Protein AF-A0A7S0SUF4-F1 (afdb_monomer_lite)

InterPro domains:
  IPR011992 EF-hand domain pair [SSF47473] (56-144)

Structure (mmCIF, N/CA/C/O backbone):
data_AF-A0A7S0SUF4-F1
#
_entry.id   AF-A0A7S0SUF4-F1
#
loop_
_atom_site.group_PDB
_atom_site.id
_atom_site.type_symbol
_atom_site.label_atom_id
_atom_site.label_alt_id
_atom_site.label_comp_id
_atom_site.label_asym_id
_atom_site.label_entity_id
_atom_site.label_seq_id
_atom_site.pdbx_PDB_ins_code
_atom_site.Cartn_x
_atom_site.Cartn_y
_atom_site.Cartn_z
_atom_site.occupancy
_atom_site.B_iso_or_equiv
_atom_site.auth_seq_id
_atom_site.auth_comp_id
_atom_site.auth_asym_id
_atom_site.auth_atom_id
_atom_site.pdbx_PDB_model_num
ATOM 1 N N . LEU A 1 1 ? -21.296 40.282 73.572 1.00 34.97 1 LEU A N 1
ATOM 2 C CA . LEU A 1 1 ? -21.108 39.577 74.858 1.00 34.97 1 LEU A CA 1
ATOM 3 C C . LEU A 1 1 ? -22.149 38.464 74.941 1.00 34.97 1 LEU A C 1
ATOM 5 O O . LEU A 1 1 ? -23.316 38.757 75.148 1.00 34.97 1 LEU A O 1
ATOM 9 N N . SER A 1 2 ? -21.746 37.216 74.695 1.00 37.09 2 SER A N 1
ATOM 10 C CA . SER A 1 2 ? -22.472 36.006 75.141 1.00 37.09 2 SER A CA 1
ATOM 11 C C . SER A 1 2 ? -22.518 35.993 76.690 1.00 37.09 2 SER A C 1
ATOM 13 O O . SER A 1 2 ? -21.665 36.681 77.261 1.00 37.09 2 SER A O 1
ATOM 15 N N . PRO A 1 3 ? -23.395 35.239 77.403 1.00 40.34 3 PRO A N 1
ATOM 16 C CA . PRO A 1 3 ? -23.842 33.875 77.078 1.00 40.34 3 PRO A CA 1
ATOM 17 C C . PRO A 1 3 ? -25.305 33.521 77.442 1.00 40.34 3 PRO A C 1
ATOM 19 O O . PRO A 1 3 ? -26.016 34.252 78.123 1.00 40.34 3 PRO A O 1
ATOM 22 N N . SER A 1 4 ? -25.761 32.340 77.020 1.00 31.28 4 SER A N 1
ATOM 23 C CA . SER A 1 4 ? -26.967 31.696 77.557 1.00 31.28 4 SER A CA 1
ATOM 24 C C . SER A 1 4 ? -26.771 30.186 77.604 1.00 31.28 4 SER A C 1
ATOM 26 O O . SER A 1 4 ? -26.338 29.572 76.630 1.00 31.28 4 SER A O 1
ATOM 28 N N . ARG A 1 5 ? -27.066 29.598 78.765 1.00 35.16 5 ARG A N 1
ATOM 29 C CA . ARG A 1 5 ? -27.071 28.157 79.017 1.00 35.16 5 ARG A CA 1
ATOM 30 C C . ARG A 1 5 ? -28.247 27.865 79.943 1.00 35.16 5 ARG A C 1
ATOM 32 O O . ARG A 1 5 ? -28.242 28.340 81.070 1.00 35.16 5 ARG A O 1
ATOM 39 N N . HIS A 1 6 ? -29.208 27.067 79.490 1.00 33.34 6 HIS A N 1
ATOM 40 C CA . HIS A 1 6 ? -30.063 26.270 80.366 1.00 33.34 6 HIS A CA 1
ATOM 41 C C . HIS A 1 6 ? -30.464 24.973 79.658 1.00 33.34 6 HIS A C 1
ATOM 43 O O . HIS A 1 6 ? -30.756 24.943 78.468 1.00 33.34 6 HIS A O 1
ATOM 49 N N . THR A 1 7 ? -30.371 23.895 80.425 1.00 37.81 7 THR A N 1
ATOM 50 C CA . THR A 1 7 ? -30.702 22.500 80.130 1.00 37.81 7 THR A CA 1
ATOM 51 C C . THR A 1 7 ? -32.210 22.246 80.265 1.00 37.81 7 THR A C 1
ATOM 53 O O . THR A 1 7 ? -32.862 23.004 80.977 1.00 37.81 7 THR A O 1
ATOM 56 N N . ILE A 1 8 ? -32.740 21.161 79.659 1.00 29.88 8 ILE A N 1
ATOM 57 C CA . ILE A 1 8 ? -33.609 20.120 80.284 1.00 29.88 8 ILE A CA 1
ATOM 58 C C . ILE A 1 8 ? -34.261 19.167 79.235 1.00 29.88 8 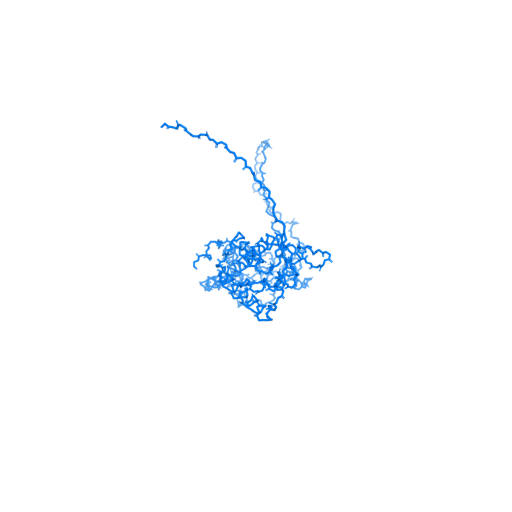ILE A C 1
ATOM 60 O O . ILE A 1 8 ? -34.976 19.608 78.347 1.00 29.88 8 ILE A O 1
ATOM 64 N N . LYS A 1 9 ? -33.989 17.860 79.438 1.00 31.56 9 LYS A N 1
ATOM 65 C CA . LYS A 1 9 ? -34.764 16.588 79.303 1.00 31.56 9 LYS A CA 1
ATOM 66 C C . LYS A 1 9 ? -35.592 16.196 78.049 1.00 31.56 9 LYS A C 1
ATOM 68 O O . LYS A 1 9 ? -36.482 16.906 77.606 1.00 31.56 9 LYS A O 1
ATOM 73 N N . SER A 1 10 ? -35.365 14.939 77.633 1.00 33.62 10 SER A N 1
ATOM 74 C CA . SER A 1 10 ? -36.145 14.041 76.746 1.00 33.62 10 SER A CA 1
ATOM 75 C C . SER A 1 10 ? -37.542 13.679 77.298 1.00 33.62 10 SER A C 1
ATOM 77 O O . SER A 1 10 ? -37.729 13.825 78.512 1.00 33.62 10 SER A O 1
ATOM 79 N N . PRO A 1 11 ? -38.496 13.147 76.482 1.00 40.50 11 PRO A N 1
ATOM 80 C CA . PRO A 1 11 ? -38.733 11.678 76.456 1.00 40.50 11 PRO A CA 1
ATOM 81 C C . PRO A 1 11 ? -39.425 11.034 75.194 1.00 40.50 11 PRO A C 1
ATOM 83 O O . PRO A 1 11 ? -40.177 11.678 74.477 1.00 40.50 11 PRO A O 1
ATOM 86 N N . THR A 1 12 ? -39.145 9.728 74.993 1.00 34.69 12 THR A N 1
ATOM 87 C CA . THR A 1 12 ? -39.979 8.534 74.613 1.00 34.69 12 THR A CA 1
ATOM 88 C C . THR A 1 12 ? -40.991 8.443 73.436 1.00 34.69 12 THR A C 1
ATOM 90 O O . THR A 1 12 ? -41.970 9.174 73.397 1.00 34.69 12 THR A O 1
ATOM 93 N N . ASN A 1 13 ? -40.802 7.366 72.634 1.00 35.50 13 ASN A N 1
ATOM 94 C CA . ASN A 1 13 ? -41.730 6.346 72.062 1.00 35.50 13 ASN A CA 1
ATOM 95 C C . ASN A 1 13 ? -43.178 6.687 71.666 1.00 35.50 13 ASN A C 1
ATOM 97 O O . ASN A 1 13 ? -43.952 6.986 72.566 1.00 35.50 13 ASN A O 1
ATOM 101 N N . ILE A 1 14 ? -43.574 6.339 70.421 1.00 33.44 14 ILE A N 1
ATOM 102 C CA . ILE A 1 14 ? -44.848 5.651 70.077 1.00 33.44 14 ILE A CA 1
ATOM 103 C C . ILE A 1 14 ? -44.652 4.757 68.826 1.00 33.44 14 ILE A C 1
ATOM 105 O O . ILE A 1 14 ? -44.223 5.236 67.778 1.00 33.44 14 ILE A O 1
ATOM 109 N N . GLU A 1 15 ? -44.988 3.470 68.956 1.00 32.50 15 GLU A N 1
ATOM 110 C CA . GLU A 1 15 ? -45.188 2.481 67.883 1.00 32.50 15 GLU A CA 1
ATOM 111 C C . GLU A 1 15 ? -46.639 2.484 67.351 1.00 32.50 15 GLU A C 1
ATOM 113 O O . GLU A 1 15 ? -47.569 2.785 68.093 1.00 32.50 15 GLU A O 1
ATOM 118 N N . HIS A 1 16 ? -46.780 2.017 66.100 1.00 35.72 16 HIS A N 1
ATOM 119 C CA . HIS A 1 16 ? -47.937 1.369 65.452 1.00 35.72 16 HIS A CA 1
ATOM 120 C C . HIS A 1 16 ? -49.282 2.113 65.307 1.00 35.72 16 HIS A C 1
ATOM 122 O O . HIS A 1 16 ? -50.055 2.219 66.250 1.00 35.72 16 HIS A O 1
ATOM 128 N N . ASP A 1 17 ? -49.673 2.377 64.049 1.00 28.75 17 ASP A N 1
ATOM 129 C CA . ASP A 1 17 ? -50.963 1.863 63.566 1.00 28.75 17 ASP A CA 1
ATOM 130 C C . ASP A 1 17 ? -50.938 1.556 62.055 1.00 28.75 17 ASP A C 1
ATOM 132 O O . ASP A 1 17 ? -50.522 2.356 61.216 1.00 28.75 17 ASP A O 1
ATOM 136 N N . THR A 1 18 ? -51.364 0.343 61.727 1.00 40.44 18 THR A N 1
ATOM 137 C CA . THR A 1 18 ? -51.476 -0.238 60.387 1.00 40.44 18 THR A CA 1
ATOM 138 C C . THR A 1 18 ? -52.952 -0.314 60.030 1.00 40.44 18 THR A C 1
ATOM 140 O O . THR A 1 18 ? -53.649 -1.117 60.645 1.00 40.44 18 THR A O 1
ATOM 143 N N . ARG A 1 19 ? -53.418 0.438 59.018 1.00 35.28 19 ARG A N 1
ATOM 144 C CA . ARG A 1 19 ? -54.588 0.110 58.164 1.00 35.28 19 ARG A CA 1
ATOM 145 C C . ARG A 1 19 ? -54.872 1.218 57.143 1.00 35.28 19 ARG A C 1
ATOM 147 O O . ARG A 1 19 ? -55.553 2.188 57.449 1.00 35.28 19 ARG A O 1
ATOM 154 N N . ALA A 1 20 ? -54.411 1.014 55.911 1.00 33.72 20 ALA A N 1
ATOM 155 C CA . ALA A 1 20 ? -55.048 1.532 54.696 1.00 33.72 20 ALA A CA 1
ATOM 156 C C . ALA A 1 20 ? -54.507 0.775 53.468 1.00 33.72 20 ALA A C 1
ATOM 158 O O . ALA A 1 20 ? -53.857 1.346 52.599 1.00 33.72 20 ALA A O 1
ATOM 159 N N . PHE A 1 21 ? -54.743 -0.540 53.407 1.00 37.44 21 PHE A N 1
ATOM 160 C CA . PHE A 1 21 ? -54.699 -1.255 52.131 1.00 37.44 21 PHE A CA 1
ATOM 161 C C . PHE A 1 21 ? -56.046 -1.042 51.440 1.00 37.44 21 PHE A C 1
ATOM 163 O O . PHE A 1 21 ? -57.057 -1.602 51.857 1.00 37.44 21 PHE A O 1
ATOM 170 N N . GLY A 1 22 ? -56.048 -0.203 50.407 1.00 29.56 22 GLY A N 1
ATOM 171 C CA . GLY A 1 22 ? -57.187 0.020 49.526 1.00 29.56 22 GLY A CA 1
ATOM 172 C C . GLY A 1 22 ? -56.698 0.490 48.161 1.00 29.56 22 GLY A C 1
ATOM 173 O O . GLY A 1 22 ? -56.344 1.651 48.018 1.00 29.56 22 GLY A O 1
ATOM 174 N N . ASN A 1 23 ? -56.661 -0.450 47.212 1.00 40.34 23 ASN A N 1
ATOM 175 C CA . ASN A 1 23 ? -56.582 -0.292 45.754 1.00 40.34 23 ASN A CA 1
ATOM 176 C C . ASN A 1 23 ? -55.638 0.787 45.196 1.00 40.34 23 ASN A C 1
ATOM 178 O O . ASN A 1 23 ? -56.024 1.935 44.996 1.00 40.34 23 ASN A O 1
ATOM 182 N N . LEU A 1 24 ? -54.429 0.365 44.818 1.00 37.00 24 LEU A N 1
ATOM 183 C CA . LEU A 1 24 ? -53.616 1.069 43.826 1.00 37.00 24 LEU A CA 1
ATOM 184 C C . LEU A 1 24 ? -53.760 0.339 42.487 1.00 37.00 24 LEU A C 1
ATOM 186 O O . LEU A 1 24 ? -53.278 -0.779 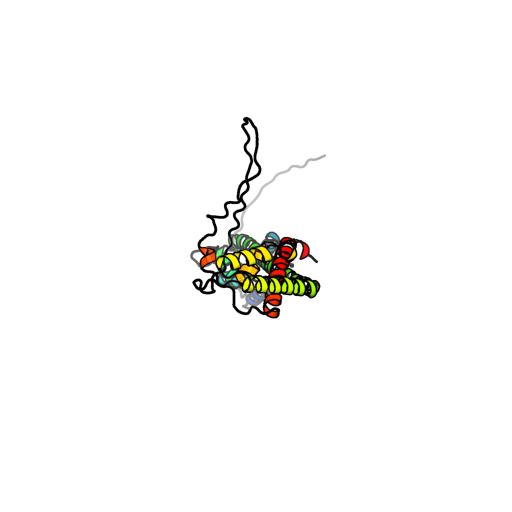42.316 1.00 37.00 24 LEU A O 1
ATOM 190 N N . ASP A 1 25 ? -54.482 0.984 41.576 1.00 36.47 25 ASP A N 1
ATOM 191 C CA . ASP A 1 25 ? -54.831 0.493 40.248 1.00 36.47 25 ASP A CA 1
ATOM 192 C C . ASP A 1 25 ? -53.604 0.201 39.365 1.00 36.47 25 ASP A C 1
ATOM 194 O O . ASP A 1 25 ? -52.590 0.907 39.370 1.00 36.47 25 ASP A O 1
ATOM 198 N N . SER A 1 26 ? -53.761 -0.802 38.501 1.00 41.31 26 SER A N 1
ATOM 199 C CA . SER A 1 26 ? -52.834 -1.314 37.478 1.00 41.31 26 SER A CA 1
ATOM 200 C C . SER A 1 26 ? -52.371 -0.304 36.409 1.00 41.31 26 SER A C 1
ATOM 202 O O . SER A 1 26 ? -51.660 -0.675 35.478 1.00 41.31 26 SER A O 1
ATOM 204 N N . ASN A 1 27 ? -52.722 0.977 36.538 1.00 38.41 27 ASN A N 1
ATOM 205 C CA . ASN A 1 27 ? -52.318 2.049 35.623 1.00 38.41 27 ASN A CA 1
ATOM 206 C C . ASN A 1 27 ? -50.988 2.723 36.002 1.00 38.41 27 ASN A C 1
ATOM 208 O O . ASN A 1 27 ? -50.402 3.412 35.168 1.00 38.41 27 ASN A O 1
ATOM 212 N N . ASN A 1 28 ? -50.466 2.507 37.216 1.00 39.19 28 ASN A N 1
ATOM 213 C CA . ASN A 1 28 ? -49.238 3.180 37.663 1.00 39.19 28 ASN A CA 1
ATOM 214 C C . ASN A 1 28 ? -47.940 2.465 37.232 1.00 39.19 28 ASN A C 1
ATOM 216 O O . ASN A 1 28 ? -46.898 3.103 37.094 1.00 39.19 28 ASN A O 1
ATOM 220 N N . HIS A 1 29 ? -48.004 1.163 36.926 1.00 38.03 29 HIS A N 1
ATOM 221 C CA . HIS A 1 29 ? -46.867 0.436 36.345 1.00 38.03 29 HIS A CA 1
ATOM 222 C C . HIS A 1 29 ? -46.547 0.900 34.918 1.00 38.03 29 HIS A C 1
ATOM 224 O O . HIS A 1 29 ? -45.379 0.987 34.555 1.00 38.03 29 HIS A O 1
ATOM 230 N N . ASN A 1 30 ? -47.558 1.300 34.139 1.00 38.09 30 ASN A N 1
ATOM 231 C CA . ASN A 1 30 ? -47.337 1.795 32.780 1.00 38.09 30 ASN A CA 1
ATOM 232 C C . ASN A 1 30 ? -46.716 3.199 32.757 1.00 38.09 30 ASN A C 1
ATOM 234 O O . ASN A 1 30 ? -45.909 3.494 31.879 1.00 38.09 30 ASN A O 1
ATOM 238 N N . ILE A 1 31 ? -47.026 4.064 33.727 1.00 38.25 31 ILE A N 1
ATOM 239 C CA . ILE A 1 31 ? -46.460 5.422 33.779 1.00 38.25 31 ILE A CA 1
ATOM 240 C C . ILE A 1 31 ? -45.002 5.388 34.255 1.00 38.25 31 ILE A C 1
ATOM 242 O O . ILE A 1 31 ? -44.172 6.096 33.688 1.00 38.25 31 ILE A O 1
ATOM 246 N N . LEU A 1 32 ? -44.644 4.520 35.208 1.00 38.03 32 LEU A N 1
ATOM 247 C CA . LEU A 1 32 ? -43.249 4.323 35.629 1.00 38.03 32 LEU A CA 1
ATOM 248 C C . LEU A 1 32 ? -42.386 3.722 34.507 1.00 38.03 32 LEU A C 1
ATOM 250 O O . LEU A 1 32 ? -41.307 4.249 34.243 1.00 38.03 32 LEU A O 1
ATOM 254 N N . SER A 1 33 ? -42.882 2.714 33.779 1.00 40.62 33 SER A N 1
ATOM 255 C CA . SER A 1 33 ? -42.178 2.144 32.618 1.00 40.62 33 SER A CA 1
ATOM 256 C C . SER A 1 33 ? -42.025 3.145 31.465 1.00 40.62 33 SER A C 1
ATOM 258 O O . SER A 1 33 ? -40.958 3.225 30.862 1.00 40.62 33 SER A O 1
ATOM 260 N N . THR A 1 34 ? -43.045 3.967 31.197 1.00 41.09 34 THR A N 1
ATOM 261 C CA . THR A 1 34 ? -42.998 4.974 30.119 1.00 41.09 34 THR A CA 1
ATOM 262 C C . THR A 1 34 ? -42.137 6.186 30.497 1.00 41.09 34 THR A C 1
ATOM 264 O O . THR A 1 34 ? -41.472 6.762 29.642 1.00 41.09 34 THR A O 1
ATOM 267 N N . THR A 1 35 ? -42.083 6.568 31.778 1.00 40.38 35 THR A N 1
ATOM 268 C CA . THR A 1 35 ? -41.272 7.708 32.251 1.00 40.38 35 THR A CA 1
ATOM 269 C C . THR A 1 35 ? -39.795 7.340 32.397 1.00 40.38 35 THR A C 1
ATOM 271 O O . THR A 1 35 ? -38.943 8.163 32.061 1.00 40.38 35 THR A O 1
ATOM 274 N N . LEU A 1 36 ? -39.473 6.105 32.811 1.00 43.69 36 LEU A N 1
ATOM 275 C CA . LEU A 1 36 ? -38.104 5.583 32.722 1.00 43.69 36 LEU A CA 1
ATOM 276 C C . LEU A 1 36 ? -37.658 5.504 31.260 1.00 43.69 36 LEU A C 1
ATOM 278 O O . LEU A 1 36 ? -36.607 6.038 30.935 1.00 43.69 36 LEU A O 1
ATOM 282 N N . ALA A 1 37 ? -38.480 4.951 30.360 1.00 44.88 37 ALA A N 1
ATOM 283 C CA . ALA A 1 37 ? -38.157 4.902 28.934 1.00 44.88 37 ALA A CA 1
ATOM 284 C C . ALA A 1 37 ? -37.934 6.306 28.335 1.00 44.88 37 ALA A C 1
ATOM 286 O O . ALA A 1 37 ? -36.937 6.534 27.653 1.00 44.88 37 ALA A O 1
ATOM 287 N N . ASN A 1 38 ? -38.796 7.277 28.651 1.00 41.72 38 ASN A N 1
ATOM 288 C CA . ASN A 1 38 ? -38.702 8.639 28.114 1.00 41.72 38 ASN A CA 1
ATOM 289 C C . ASN A 1 38 ? -37.521 9.451 28.683 1.00 41.72 38 ASN A C 1
ATOM 291 O O . ASN A 1 38 ? -36.931 10.252 27.955 1.00 41.72 38 ASN A O 1
ATOM 295 N N . ASN A 1 39 ? -37.128 9.239 29.946 1.00 43.06 39 ASN A N 1
ATOM 296 C CA . ASN A 1 39 ? -35.918 9.857 30.506 1.00 43.06 39 ASN A CA 1
ATOM 297 C C . ASN A 1 39 ? -34.634 9.160 30.035 1.00 43.06 39 ASN A C 1
ATOM 299 O O . ASN A 1 39 ? -33.642 9.847 29.786 1.00 43.06 39 ASN A O 1
ATOM 303 N N . THR A 1 40 ? -34.656 7.840 29.832 1.00 45.47 40 THR A N 1
ATOM 304 C CA . THR A 1 40 ? -33.549 7.098 29.215 1.00 45.47 40 THR A CA 1
ATOM 305 C C . THR A 1 40 ? -33.279 7.608 27.798 1.00 45.47 40 THR A C 1
ATOM 307 O O . THR A 1 40 ? -32.137 7.912 27.470 1.00 45.47 40 THR A O 1
ATOM 310 N N . ILE A 1 41 ? -34.318 7.851 26.992 1.00 46.97 41 ILE A N 1
ATOM 311 C CA . ILE A 1 41 ? -34.175 8.386 25.625 1.00 46.97 41 ILE A CA 1
ATOM 312 C C . ILE A 1 41 ? -33.497 9.771 25.608 1.00 46.97 41 ILE A C 1
ATOM 314 O O . ILE A 1 41 ? -32.645 10.030 24.760 1.00 46.97 41 ILE A O 1
ATOM 318 N N . ASN A 1 42 ? -33.809 10.666 26.551 1.00 44.91 42 ASN A N 1
ATOM 319 C CA . ASN A 1 42 ? -33.260 12.029 26.536 1.00 44.91 42 ASN A CA 1
ATOM 320 C C . ASN A 1 42 ? -31.780 12.124 26.940 1.00 44.91 42 ASN A C 1
ATOM 322 O O . ASN A 1 42 ? -31.093 13.035 26.476 1.00 44.91 42 ASN A O 1
ATOM 326 N N . ILE A 1 43 ? -31.270 11.209 27.771 1.00 50.69 43 ILE A N 1
ATOM 327 C CA . ILE A 1 43 ? -29.871 11.262 28.225 1.00 50.69 43 ILE A CA 1
ATOM 328 C C . ILE A 1 43 ? -28.947 10.433 27.312 1.00 50.69 43 ILE A C 1
ATOM 330 O O . ILE A 1 43 ? -27.815 10.851 27.048 1.00 50.69 43 ILE A O 1
ATOM 334 N N . SER A 1 44 ? -29.454 9.345 26.721 1.00 49.06 44 SER A N 1
ATOM 335 C CA . SER A 1 44 ? -28.770 8.581 25.663 1.00 49.06 44 SER A CA 1
ATOM 336 C C . SER A 1 44 ? -28.543 9.396 24.381 1.00 49.06 44 SER A C 1
ATOM 338 O O . SER A 1 44 ? -27.613 9.130 23.628 1.00 49.06 44 SER A O 1
ATOM 340 N N . ASN A 1 45 ? -29.333 10.452 24.151 1.00 47.16 45 ASN A N 1
ATOM 341 C CA . ASN A 1 45 ? -29.212 11.321 22.973 1.00 47.16 45 ASN A CA 1
ATOM 342 C C . ASN A 1 45 ? -28.013 12.288 23.006 1.00 47.16 45 ASN A C 1
ATOM 344 O O . ASN A 1 45 ? -27.799 13.038 22.046 1.00 47.16 45 ASN A O 1
ATOM 348 N N . LYS A 1 46 ? -27.194 12.295 24.070 1.00 55.00 46 LYS A N 1
ATOM 349 C CA . LYS A 1 46 ? -25.924 13.034 24.058 1.00 55.00 46 LYS A CA 1
ATOM 350 C C . LYS A 1 46 ? -24.915 12.288 23.184 1.00 55.00 46 LYS A C 1
ATOM 352 O O . LYS A 1 46 ? -24.096 11.522 23.682 1.00 55.00 46 LYS A O 1
ATOM 357 N N . LYS A 1 47 ? -24.975 12.549 21.876 1.00 56.84 47 LYS A N 1
ATOM 358 C CA . LYS A 1 47 ? -24.081 11.971 20.869 1.00 56.84 47 LYS A CA 1
ATOM 359 C C . LYS A 1 47 ? -22.621 12.123 21.301 1.00 56.84 47 LYS A C 1
ATOM 361 O O . LYS A 1 47 ? -22.134 13.239 21.497 1.00 56.84 47 LYS A O 1
ATOM 366 N N . LEU A 1 48 ? -21.928 10.996 21.448 1.00 62.03 48 LEU A N 1
ATOM 367 C CA . LEU A 1 48 ? -20.477 10.966 21.592 1.00 62.03 48 LEU A CA 1
ATOM 368 C C . LEU A 1 48 ? -19.882 11.663 20.356 1.00 62.03 48 LEU A C 1
ATOM 370 O O . LEU A 1 48 ? -20.190 11.297 19.222 1.00 62.03 48 LEU A O 1
ATOM 374 N N . GLY A 1 49 ? -19.094 12.724 20.562 1.00 58.56 49 GLY A N 1
ATOM 375 C CA . GLY A 1 49 ? -18.437 13.449 19.468 1.00 58.56 49 GLY A CA 1
ATOM 376 C C . GLY A 1 49 ? -17.542 12.532 18.623 1.00 58.56 49 GLY A C 1
ATOM 377 O O . GLY A 1 49 ? -17.272 11.396 19.001 1.00 58.56 49 GLY A O 1
ATOM 378 N N . LYS A 1 50 ? -17.046 13.011 17.474 1.00 56.81 50 LYS A N 1
ATOM 379 C CA . LYS A 1 50 ? -16.082 12.247 16.659 1.00 56.81 50 LYS A CA 1
ATOM 380 C C . LYS A 1 50 ? -14.795 12.042 17.483 1.00 56.81 50 LYS A C 1
ATOM 382 O O . LYS A 1 50 ? -14.138 13.028 17.797 1.00 56.81 50 LYS A O 1
ATOM 387 N N . ASN A 1 51 ? -14.461 10.798 17.839 1.00 63.88 51 ASN A N 1
ATOM 388 C CA . ASN A 1 51 ? -13.390 10.412 18.781 1.00 63.88 51 ASN A CA 1
ATOM 389 C C . ASN A 1 51 ? -13.565 10.912 20.233 1.00 63.88 51 ASN A C 1
ATOM 391 O O . ASN A 1 51 ? -12.840 11.797 20.690 1.00 63.88 51 ASN A O 1
ATOM 395 N N . PRO A 1 52 ? -14.503 10.334 20.999 1.00 69.06 52 PRO A N 1
ATOM 396 C CA . PRO A 1 52 ? -14.584 10.558 22.435 1.00 69.06 52 PRO A CA 1
ATOM 397 C C . PRO A 1 52 ? -13.451 9.802 23.147 1.00 69.06 52 PRO A C 1
ATOM 399 O O . PRO A 1 52 ? -13.158 8.654 22.819 1.00 69.06 52 PRO A O 1
ATOM 402 N N . THR A 1 53 ? -12.835 10.442 24.138 1.00 76.62 53 THR A N 1
ATOM 403 C CA . THR A 1 53 ? -11.812 9.821 24.996 1.00 76.62 53 THR A CA 1
ATOM 404 C C . THR A 1 53 ? -12.408 8.698 25.848 1.00 76.62 53 THR A C 1
ATOM 406 O O . THR A 1 53 ? -13.600 8.769 26.170 1.00 76.62 53 THR A O 1
ATOM 409 N N . SER A 1 54 ? -11.597 7.726 26.295 1.00 78.88 54 SER A N 1
ATOM 410 C CA . SER A 1 54 ? -12.060 6.660 27.204 1.00 78.88 54 SER A CA 1
ATOM 411 C C . SER A 1 54 ? -12.815 7.217 28.417 1.00 78.88 54 SER A C 1
ATOM 413 O O . SER A 1 54 ? -13.926 6.784 28.689 1.00 78.88 54 SER A O 1
ATOM 415 N N . SER A 1 55 ? -12.343 8.296 29.052 1.00 82.00 55 SER A N 1
ATOM 416 C CA . SER A 1 55 ? -13.064 8.942 30.167 1.00 82.00 55 SER A CA 1
ATOM 417 C C . SER A 1 55 ? -14.469 9.457 29.793 1.00 82.00 55 SER A C 1
ATOM 419 O O . SER A 1 55 ? -15.417 9.343 30.579 1.00 82.00 55 SER A O 1
ATOM 421 N N . THR A 1 56 ? -14.636 9.994 28.580 1.00 81.31 56 THR A N 1
ATOM 422 C CA . THR A 1 56 ? -15.941 10.465 28.083 1.00 81.31 56 THR A CA 1
ATOM 423 C C . THR A 1 56 ? -16.872 9.289 27.805 1.00 81.31 56 THR A C 1
ATOM 425 O O . THR A 1 56 ? -18.041 9.327 28.193 1.00 81.31 56 THR A O 1
ATOM 428 N N . VAL A 1 57 ? -16.344 8.239 27.168 1.00 82.56 57 VAL A N 1
ATOM 429 C CA . VAL A 1 57 ? -17.062 6.983 26.911 1.00 82.56 57 VAL A CA 1
ATOM 430 C C . VAL A 1 57 ? -17.499 6.363 28.234 1.00 82.56 57 VAL A C 1
ATOM 432 O O . VAL A 1 57 ? -18.681 6.109 28.429 1.00 82.56 57 VAL A O 1
ATOM 435 N N . GLN A 1 58 ? -16.576 6.221 29.180 1.00 87.19 58 GLN A N 1
ATOM 436 C CA . GLN A 1 58 ? -16.803 5.641 30.497 1.00 87.19 58 GLN A CA 1
ATOM 437 C C . GLN A 1 58 ? -17.895 6.383 31.273 1.00 87.19 58 GLN A C 1
ATOM 439 O O . GLN A 1 58 ? -18.758 5.756 31.883 1.00 87.19 58 GLN A O 1
ATOM 444 N N . SER A 1 59 ? -17.891 7.719 31.237 1.00 85.19 59 SER A N 1
ATOM 445 C CA . SER A 1 59 ? -18.915 8.541 31.897 1.00 85.19 59 SER A CA 1
ATOM 446 C C . SER A 1 59 ? -20.299 8.335 31.277 1.00 85.19 59 SER A C 1
ATOM 448 O O . SER A 1 59 ? -21.300 8.277 31.989 1.00 85.19 59 SER A O 1
ATOM 450 N N . HIS A 1 60 ? -20.358 8.212 29.950 1.00 83.00 60 HIS A N 1
ATOM 451 C CA . HIS A 1 60 ? -21.604 7.992 29.226 1.00 83.00 60 HIS A CA 1
ATOM 452 C C . HIS A 1 60 ? -22.146 6.574 29.449 1.00 83.00 60 HIS A C 1
ATOM 454 O O . HIS A 1 60 ? -23.319 6.421 29.777 1.00 83.00 60 HIS A O 1
ATOM 460 N N . LEU A 1 61 ? -21.281 5.556 29.381 1.00 87.44 61 LEU A N 1
ATOM 461 C CA . LEU A 1 61 ? -21.627 4.170 29.699 1.00 87.44 61 LEU A CA 1
ATOM 462 C C . LEU A 1 61 ? -22.140 4.045 31.138 1.00 87.44 61 LEU A C 1
ATOM 464 O O . LEU A 1 61 ? -23.210 3.489 31.350 1.00 87.44 61 LEU A O 1
ATOM 468 N N . ASN A 1 62 ? -21.447 4.634 32.119 1.00 88.00 62 ASN A N 1
ATOM 469 C CA . ASN A 1 62 ? -21.892 4.640 33.519 1.00 88.00 62 ASN A CA 1
ATOM 470 C C . ASN A 1 62 ? -23.308 5.175 33.691 1.00 88.00 62 ASN A C 1
ATOM 472 O O . ASN A 1 62 ? -24.090 4.622 34.461 1.00 88.00 62 ASN A O 1
ATOM 476 N N . LEU A 1 63 ? -23.634 6.261 32.996 1.00 86.44 63 LEU A N 1
ATOM 477 C CA . LEU A 1 63 ? -24.961 6.839 33.076 1.00 86.44 63 LEU A CA 1
ATOM 478 C C . LEU A 1 63 ? -26.011 5.895 32.483 1.00 86.44 63 LEU A C 1
ATOM 480 O O . LEU A 1 63 ? -27.051 5.682 33.097 1.00 86.44 63 LEU A O 1
ATOM 484 N N . VAL A 1 64 ? -25.736 5.320 31.316 1.00 85.50 64 VAL A N 1
ATOM 485 C CA . VAL A 1 64 ? -26.709 4.503 30.582 1.00 85.50 64 VAL A CA 1
ATOM 486 C C . VAL A 1 64 ? -26.933 3.159 31.284 1.00 85.50 64 VAL A C 1
ATOM 488 O O . VAL A 1 64 ? -28.078 2.764 31.483 1.00 85.50 64 VAL A O 1
ATOM 491 N N . PHE A 1 65 ? -25.874 2.503 31.766 1.00 88.00 65 PHE A N 1
ATOM 492 C CA . PHE A 1 65 ? -25.995 1.257 32.530 1.00 88.00 65 PHE A CA 1
ATOM 493 C C . PHE A 1 65 ? -26.708 1.450 33.873 1.00 88.00 65 PHE A C 1
ATOM 495 O O . PHE A 1 65 ? -27.528 0.620 34.250 1.00 88.00 65 PHE A O 1
ATOM 502 N N . ARG A 1 66 ? -26.487 2.577 34.565 1.00 88.12 66 ARG A N 1
ATOM 503 C CA . ARG A 1 66 ? -27.249 2.914 35.782 1.00 88.12 66 ARG A CA 1
ATOM 504 C C . ARG A 1 66 ? -28.738 3.116 35.519 1.00 88.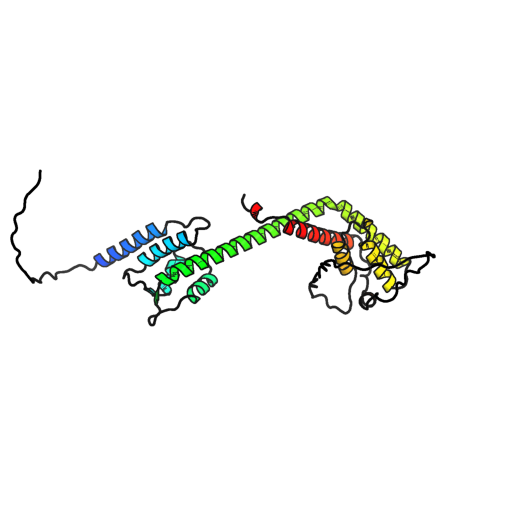12 66 ARG A C 1
ATOM 506 O O . ARG A 1 66 ? -29.540 2.863 36.408 1.00 88.12 66 ARG A O 1
ATOM 513 N N . LEU A 1 67 ? -29.108 3.600 34.334 1.00 85.12 67 LEU A N 1
ATOM 514 C CA . LEU A 1 67 ? -30.514 3.727 33.941 1.00 85.12 67 LEU A CA 1
ATOM 515 C C . LEU A 1 67 ? -31.126 2.373 33.560 1.00 85.12 67 LEU A C 1
ATOM 517 O O . LEU A 1 67 ? -32.322 2.176 33.765 1.00 85.12 67 LEU A O 1
ATOM 521 N N . ALA A 1 68 ? -30.320 1.451 33.026 1.00 84.81 68 ALA A N 1
ATOM 522 C CA . ALA A 1 68 ? -30.742 0.086 32.725 1.00 84.81 68 ALA A CA 1
ATOM 523 C C . ALA A 1 68 ? -30.930 -0.764 33.999 1.00 84.81 68 ALA A C 1
ATOM 525 O O . ALA A 1 68 ? -31.843 -1.587 34.059 1.00 84.81 68 ALA A O 1
A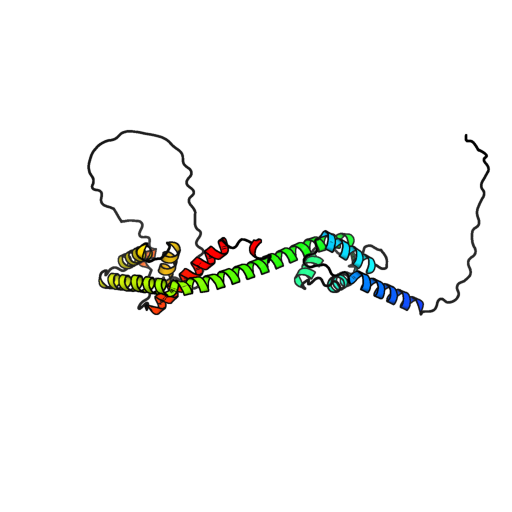TOM 526 N N . ASP A 1 69 ? -30.119 -0.539 35.037 1.00 89.44 69 ASP A N 1
ATOM 527 C CA . ASP A 1 69 ? -30.232 -1.220 36.333 1.00 89.44 69 ASP A CA 1
ATOM 528 C C . ASP A 1 69 ? -31.278 -0.561 37.247 1.00 89.44 69 ASP A C 1
ATOM 530 O O . ASP A 1 69 ? -30.972 0.145 38.211 1.00 89.44 69 ASP A O 1
ATOM 534 N N . VAL A 1 70 ? -32.551 -0.841 36.959 1.00 85.69 70 VAL A N 1
ATOM 535 C CA . VAL A 1 70 ? -33.704 -0.361 37.746 1.00 85.69 70 VAL A CA 1
ATOM 536 C C . VAL A 1 70 ? -33.589 -0.744 39.227 1.00 85.69 70 VAL A C 1
ATOM 538 O O . VAL A 1 70 ? -34.056 -0.012 40.101 1.00 85.69 70 VAL A O 1
ATOM 541 N N . THR A 1 71 ? -32.958 -1.882 39.519 1.00 85.12 71 THR A N 1
ATOM 542 C CA . THR A 1 71 ? -32.793 -2.407 40.880 1.00 85.12 71 THR A CA 1
ATOM 543 C C . THR A 1 71 ? -31.598 -1.830 41.629 1.00 85.12 71 THR A C 1
ATOM 545 O O . THR A 1 71 ? -31.498 -2.036 42.837 1.00 85.12 71 THR A O 1
ATOM 548 N N . SER A 1 72 ? -30.710 -1.096 40.948 1.00 88.25 72 SER A N 1
ATOM 549 C CA . SER A 1 72 ? -29.434 -0.619 41.502 1.00 88.25 72 SER A CA 1
ATOM 550 C C . SER A 1 72 ? -28.598 -1.742 42.140 1.00 88.25 72 SER A C 1
ATOM 552 O O . SER A 1 72 ? -27.958 -1.540 43.173 1.00 88.25 72 SER A O 1
ATOM 554 N N . SER A 1 73 ? -28.635 -2.935 41.543 1.00 89.88 73 SER A N 1
ATOM 555 C CA . SER A 1 73 ? -27.912 -4.120 42.007 1.00 89.88 73 SER A CA 1
ATOM 556 C C . SER A 1 73 ? -26.414 -4.076 41.682 1.00 89.88 73 SER A C 1
ATOM 558 O O . SER A 1 73 ? -25.619 -4.712 42.373 1.00 89.88 73 SER A O 1
ATOM 560 N N . GLY A 1 74 ? -26.016 -3.328 40.648 1.00 89.38 74 GLY A N 1
ATOM 561 C CA . GLY A 1 74 ? -24.669 -3.370 40.078 1.00 89.38 74 GLY A CA 1
ATOM 562 C C . GLY A 1 74 ? -24.451 -4.503 39.066 1.00 89.38 74 GLY A C 1
ATOM 563 O O . GLY A 1 74 ? -23.358 -4.595 38.504 1.00 89.38 74 GLY A O 1
ATOM 564 N N . TYR A 1 75 ? -25.470 -5.331 38.814 1.00 92.94 75 TYR A N 1
ATOM 565 C CA . TYR A 1 75 ? -25.426 -6.483 37.915 1.00 92.94 75 TYR A CA 1
ATOM 566 C C . TYR A 1 75 ? -26.502 -6.370 36.837 1.00 92.94 75 TYR A C 1
ATOM 568 O O . TYR A 1 75 ? -27.624 -5.940 37.102 1.00 92.94 75 TYR A O 1
ATOM 576 N N . LEU A 1 76 ? -26.159 -6.758 35.610 1.00 91.19 76 LEU A N 1
ATOM 577 C CA . LEU A 1 76 ? -27.094 -6.788 34.489 1.00 91.19 76 LEU A CA 1
ATOM 578 C C . LEU A 1 76 ? -26.939 -8.083 33.687 1.00 91.19 76 LEU A C 1
ATOM 580 O O . LEU A 1 76 ? -25.804 -8.511 33.467 1.00 91.19 76 LEU A O 1
ATOM 584 N N . PRO A 1 77 ? -28.041 -8.669 33.186 1.00 90.12 77 PRO A N 1
ATOM 585 C CA . PRO A 1 77 ? -27.965 -9.791 32.262 1.00 90.12 77 PRO A CA 1
ATOM 586 C C . PRO A 1 77 ? -27.188 -9.409 31.002 1.00 90.12 77 PRO A C 1
ATOM 588 O O . PRO A 1 77 ? -27.338 -8.296 30.485 1.00 90.12 77 PRO A O 1
ATOM 591 N N . GLU A 1 78 ? -26.427 -10.352 30.452 1.00 89.44 78 GLU A N 1
ATOM 592 C CA . GLU A 1 78 ? -25.654 -10.167 29.216 1.00 89.44 78 GLU A CA 1
ATOM 593 C C . GLU A 1 78 ? -26.488 -9.579 28.064 1.00 89.44 78 GLU A C 1
ATOM 595 O O . GLU A 1 78 ? -26.051 -8.647 27.387 1.00 89.44 78 GLU A O 1
ATOM 600 N N . SER A 1 79 ? -27.726 -10.049 27.885 1.00 87.19 79 SER A N 1
ATOM 601 C CA . SER A 1 79 ? -28.623 -9.546 26.838 1.00 87.19 79 SER A CA 1
ATOM 602 C C . SER A 1 79 ? -28.905 -8.047 26.978 1.00 87.19 79 SER A C 1
ATOM 604 O O . SER A 1 79 ? -28.913 -7.325 25.985 1.00 87.19 79 SER A O 1
ATOM 606 N N . ILE A 1 80 ? -29.078 -7.563 28.213 1.00 87.56 80 ILE A N 1
ATOM 607 C CA . ILE A 1 80 ? -29.313 -6.143 28.492 1.00 87.56 80 ILE A CA 1
ATOM 608 C C . ILE A 1 80 ? -28.049 -5.334 28.219 1.00 87.56 80 ILE A C 1
ATOM 610 O O . ILE A 1 80 ? -28.147 -4.225 27.696 1.00 87.56 80 ILE A O 1
ATOM 614 N N . ILE A 1 81 ? -26.865 -5.878 28.514 1.00 88.31 81 ILE A N 1
ATOM 615 C CA . ILE A 1 81 ? -25.600 -5.211 28.190 1.00 88.31 81 ILE A CA 1
ATOM 616 C C . ILE A 1 81 ? -25.442 -5.037 26.683 1.00 88.31 81 ILE A C 1
ATOM 618 O O . ILE A 1 81 ? -25.182 -3.925 26.220 1.00 88.31 81 ILE A O 1
ATOM 622 N N . ILE A 1 82 ? -25.670 -6.101 25.916 1.00 86.69 82 ILE A N 1
ATOM 623 C CA . ILE A 1 82 ? -25.592 -6.078 24.453 1.00 86.69 82 ILE A CA 1
ATOM 624 C C . ILE A 1 82 ? -26.588 -5.074 23.861 1.00 86.69 82 ILE A C 1
ATOM 626 O O . ILE A 1 82 ? -26.212 -4.256 23.018 1.00 86.69 82 ILE A O 1
ATOM 630 N N . ASP A 1 83 ? -27.845 -5.106 24.306 1.00 85.06 83 ASP A N 1
ATOM 631 C CA . ASP A 1 83 ? -28.882 -4.190 23.822 1.00 85.06 83 ASP A CA 1
ATOM 632 C C . ASP A 1 83 ? -28.559 -2.739 24.185 1.00 85.06 83 ASP A C 1
ATOM 634 O O . ASP A 1 83 ? -28.723 -1.834 23.363 1.00 85.06 83 ASP A O 1
ATOM 638 N N . THR A 1 84 ? -28.013 -2.520 25.383 1.00 84.94 84 THR A N 1
ATOM 639 C CA . THR A 1 84 ? -27.550 -1.204 25.819 1.00 84.94 84 THR A CA 1
ATOM 640 C C . THR A 1 84 ? -26.434 -0.701 24.908 1.00 84.94 84 THR A C 1
ATOM 642 O O . THR A 1 84 ? -26.540 0.407 24.390 1.00 84.94 84 THR A O 1
ATOM 645 N N . LEU A 1 85 ? -25.410 -1.510 24.626 1.00 83.12 85 LEU A N 1
ATOM 646 C CA . LEU A 1 85 ? -24.302 -1.125 23.745 1.00 83.12 85 LEU A CA 1
ATOM 647 C C . LEU A 1 85 ? -24.752 -0.839 22.310 1.00 83.12 85 LEU A C 1
ATOM 649 O O . LEU A 1 85 ? -24.283 0.127 21.721 1.00 83.12 85 LEU A O 1
ATOM 653 N N . LYS A 1 86 ? -25.692 -1.623 21.770 1.00 80.31 86 LYS A N 1
ATOM 654 C CA . LYS A 1 86 ? -26.286 -1.386 20.441 1.00 80.31 86 LYS A CA 1
ATOM 655 C C . LYS A 1 86 ? -27.165 -0.138 20.393 1.00 80.31 86 LYS A C 1
ATOM 657 O O . LYS A 1 86 ? -27.294 0.475 19.338 1.00 80.31 86 LYS A O 1
ATOM 662 N N . SER A 1 87 ? -27.803 0.215 21.511 1.00 77.12 87 SER A N 1
ATOM 663 C CA . SER A 1 87 ? -28.613 1.436 21.616 1.00 77.12 87 SER A CA 1
ATOM 664 C C . SER A 1 87 ? -27.758 2.703 21.637 1.00 77.12 87 SER A C 1
ATOM 666 O O . SER A 1 87 ? -28.228 3.783 21.277 1.00 77.12 87 SER A O 1
ATOM 668 N N . LEU A 1 88 ? -26.492 2.571 22.036 1.00 72.88 88 LEU A N 1
ATOM 669 C CA . LEU A 1 88 ? -25.512 3.629 21.898 1.00 72.88 88 LEU A CA 1
ATOM 670 C C . LEU A 1 88 ? -25.098 3.676 20.427 1.00 72.88 88 LEU A C 1
ATOM 672 O O . LEU A 1 88 ? -24.743 2.654 19.854 1.00 72.88 88 LEU A O 1
ATOM 676 N N . ASP A 1 89 ? -25.123 4.862 19.813 1.00 68.88 89 ASP A N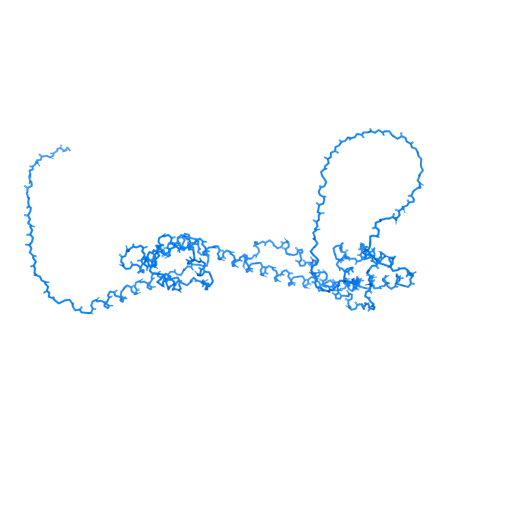 1
ATOM 677 C CA . ASP A 1 89 ? -24.667 5.123 18.430 1.00 68.88 89 ASP A CA 1
ATOM 678 C C . ASP A 1 89 ? -23.125 5.009 18.324 1.00 68.88 89 ASP A C 1
ATOM 680 O O . ASP A 1 89 ? -22.410 5.910 17.879 1.00 68.88 89 ASP A O 1
ATOM 684 N N . ILE A 1 90 ? -22.590 3.916 18.862 1.00 69.56 90 ILE A N 1
ATOM 685 C CA . ILE A 1 90 ? -21.201 3.510 18.890 1.00 69.56 90 ILE A CA 1
ATOM 686 C C . ILE A 1 90 ? -21.139 2.378 17.874 1.00 69.56 90 ILE A C 1
ATOM 688 O O . ILE A 1 90 ? -21.640 1.286 18.107 1.00 69.56 90 ILE A O 1
ATOM 692 N N . ASN A 1 91 ? -20.590 2.675 16.704 1.00 71.62 91 ASN A N 1
ATOM 693 C CA . ASN A 1 91 ? -20.467 1.731 15.601 1.00 71.62 91 ASN A CA 1
ATOM 694 C C . ASN A 1 91 ? -19.498 0.589 15.979 1.00 71.62 91 ASN A C 1
ATOM 696 O O . ASN A 1 91 ? -18.310 0.697 15.697 1.00 71.62 91 ASN A O 1
ATOM 700 N N . ILE A 1 92 ? -19.996 -0.436 16.679 1.00 81.31 92 ILE A N 1
ATOM 701 C CA . ILE A 1 92 ? -19.263 -1.635 17.118 1.00 81.31 92 ILE A CA 1
ATOM 702 C C . ILE A 1 92 ? -19.710 -2.805 16.237 1.00 81.31 92 ILE A C 1
ATOM 704 O O . ILE A 1 92 ? -20.908 -3.065 16.089 1.00 81.31 92 ILE A O 1
ATOM 708 N N . SER A 1 93 ? -18.759 -3.516 15.643 1.00 85.56 93 SER A N 1
ATOM 709 C CA . SER A 1 93 ? -19.015 -4.733 14.874 1.00 85.56 93 SER A CA 1
ATOM 710 C C . SER A 1 93 ? -19.367 -5.916 15.781 1.00 85.56 93 SER A C 1
ATOM 712 O O . SER A 1 93 ? -19.021 -5.952 16.960 1.00 85.56 93 SER A O 1
ATOM 714 N N . SER A 1 94 ? -20.022 -6.941 15.229 1.00 85.94 94 SER A N 1
ATOM 715 C CA . SER A 1 94 ? -20.337 -8.160 15.989 1.00 85.94 94 SER A CA 1
ATOM 716 C C . SER A 1 94 ? -19.089 -8.829 16.575 1.00 85.94 94 SER A C 1
ATOM 718 O O . SER A 1 94 ? -19.128 -9.285 17.707 1.00 85.94 94 SER A O 1
ATOM 720 N N . TYR A 1 95 ? -17.971 -8.813 15.846 1.00 86.88 95 TYR A N 1
ATOM 721 C CA . TYR A 1 95 ? -16.703 -9.374 16.317 1.00 86.88 95 TYR A CA 1
ATOM 722 C C . TYR A 1 95 ? -16.123 -8.599 17.509 1.00 86.88 95 TYR A C 1
ATOM 724 O O . TYR A 1 95 ? -15.684 -9.196 18.485 1.00 86.88 95 TYR A O 1
ATOM 732 N N . GLU A 1 96 ? -16.139 -7.268 17.456 1.00 87.69 96 GLU A N 1
ATOM 733 C CA . GLU A 1 96 ? -15.664 -6.427 18.563 1.00 87.69 96 GLU A CA 1
ATOM 734 C C . GLU A 1 96 ? -16.546 -6.566 19.803 1.00 87.69 96 GLU A C 1
ATOM 736 O O . GLU A 1 96 ? -16.035 -6.559 20.922 1.00 87.69 96 GLU A O 1
ATOM 741 N N . LEU A 1 97 ? -17.858 -6.724 19.607 1.00 88.50 97 LEU A N 1
ATOM 742 C CA . LEU A 1 97 ? -18.792 -7.022 20.685 1.00 88.50 97 LEU A CA 1
ATOM 743 C C . LEU A 1 97 ? -18.466 -8.372 21.338 1.00 88.50 97 LEU A C 1
ATOM 745 O O . LEU A 1 97 ? -18.394 -8.435 22.560 1.00 88.50 97 LEU A O 1
ATOM 749 N N . ASP A 1 98 ? -18.206 -9.417 20.553 1.00 88.62 98 ASP A N 1
ATOM 750 C CA . ASP A 1 98 ? -17.834 -10.732 21.088 1.00 88.62 98 ASP A CA 1
ATOM 751 C C . ASP A 1 98 ? -16.526 -10.666 21.898 1.00 88.62 98 ASP A C 1
ATOM 753 O O . ASP A 1 98 ? -16.441 -11.254 22.977 1.00 88.62 98 ASP A O 1
ATOM 757 N N . ILE A 1 99 ? -15.526 -9.901 21.433 1.00 88.31 99 ILE A N 1
ATOM 758 C CA . ILE A 1 99 ? -14.291 -9.676 22.204 1.00 88.31 99 ILE A CA 1
ATOM 759 C C . ILE A 1 99 ? -14.610 -8.961 23.521 1.00 88.31 99 ILE A C 1
ATOM 761 O O . ILE A 1 99 ? -14.177 -9.424 24.575 1.00 88.31 99 ILE A O 1
ATOM 765 N N . LEU A 1 100 ? -15.386 -7.871 23.482 1.00 89.12 100 LEU A N 1
ATOM 766 C CA . LEU A 1 100 ? -15.786 -7.122 24.680 1.00 89.12 100 LEU A CA 1
ATOM 767 C C . LEU A 1 100 ? -16.465 -8.018 25.721 1.00 89.12 100 LEU A C 1
ATOM 769 O O . LEU A 1 100 ? -16.173 -7.907 26.909 1.00 89.12 100 LEU A O 1
ATOM 773 N N . MET A 1 101 ? -17.359 -8.901 25.273 1.00 88.88 101 MET A N 1
ATOM 774 C CA . MET A 1 101 ? -18.066 -9.832 26.151 1.00 88.88 101 MET A CA 1
ATOM 775 C C . MET A 1 101 ? -17.146 -10.932 26.694 1.00 88.88 101 MET A C 1
ATOM 777 O O . MET A 1 101 ? -17.324 -11.364 27.828 1.00 88.88 101 MET A O 1
ATOM 781 N N . SER A 1 102 ? -16.133 -11.352 25.929 1.00 89.38 102 SER A N 1
ATOM 782 C CA . SER A 1 102 ? -15.202 -12.413 26.340 1.00 89.38 102 SER A CA 1
ATOM 783 C C . SER A 1 102 ? -14.240 -12.022 27.468 1.00 89.38 102 SER A C 1
ATOM 785 O O . SER A 1 102 ? -13.737 -12.899 28.169 1.00 89.38 102 SER A O 1
ATOM 787 N N . GLU A 1 103 ? -13.999 -10.724 27.672 1.00 87.12 103 GLU A N 1
ATOM 788 C CA . GLU A 1 103 ? -13.078 -10.226 28.704 1.00 87.12 103 GLU A CA 1
ATOM 789 C C . GLU A 1 103 ? -13.655 -10.315 30.125 1.00 87.12 103 GLU A C 1
ATOM 791 O O . GLU A 1 103 ? -12.932 -10.136 31.106 1.00 87.12 103 GLU A O 1
ATOM 796 N N . ILE A 1 104 ? -14.961 -10.565 30.266 1.00 87.75 104 ILE A N 1
ATOM 797 C CA . ILE A 1 104 ? -15.664 -10.438 31.544 1.00 87.75 104 ILE A CA 1
ATOM 798 C C . ILE A 1 104 ? -16.402 -11.718 31.894 1.00 87.75 104 ILE A C 1
ATOM 800 O O . ILE A 1 104 ? -17.049 -12.354 31.069 1.00 87.75 104 ILE A O 1
ATOM 804 N N . GLN A 1 105 ? -16.295 -12.095 33.164 1.00 87.19 105 GLN A N 1
ATOM 805 C CA . GLN A 1 105 ? -16.948 -13.281 33.693 1.00 87.19 105 GLN A CA 1
ATOM 806 C C . GLN A 1 105 ? -18.363 -12.953 34.167 1.00 87.19 105 GLN A C 1
ATOM 808 O O . GLN A 1 105 ? -18.608 -11.927 34.804 1.00 87.19 105 GLN A O 1
ATOM 813 N N . THR A 1 106 ? -19.286 -13.869 33.892 1.00 91.31 106 THR A N 1
ATOM 814 C CA . THR A 1 106 ? -20.637 -13.857 34.452 1.00 91.31 106 THR A CA 1
ATOM 815 C C . THR A 1 106 ? -20.651 -14.505 35.833 1.00 91.31 106 THR A C 1
ATOM 817 O O . THR A 1 106 ? -19.897 -15.444 36.100 1.00 91.31 106 THR A O 1
ATOM 820 N N . ASN A 1 107 ? -21.550 -14.055 36.705 1.00 88.25 107 ASN A N 1
ATOM 821 C CA . ASN A 1 107 ? -21.825 -14.732 37.971 1.00 88.25 107 ASN A CA 1
ATOM 822 C C . ASN A 1 107 ? -22.605 -16.054 37.758 1.00 88.25 107 ASN A C 1
ATOM 824 O O . ASN A 1 107 ? -22.916 -16.445 36.631 1.00 88.25 107 ASN A O 1
ATOM 828 N N . GLU A 1 108 ? -22.969 -16.734 38.851 1.00 87.25 108 GLU A N 1
ATOM 829 C CA . GLU A 1 108 ? -23.730 -18.000 38.826 1.00 87.25 108 GLU A CA 1
ATOM 830 C C . GLU A 1 108 ? -25.115 -17.895 38.157 1.00 87.25 108 GLU A C 1
ATOM 832 O O . GLU A 1 108 ? -25.707 -18.910 37.790 1.00 87.25 108 GLU A O 1
ATOM 837 N N . HIS A 1 109 ? -25.634 -16.678 37.988 1.00 85.88 109 HIS A N 1
ATOM 838 C CA . HIS A 1 109 ? -26.930 -16.392 37.374 1.00 85.88 109 HIS A CA 1
ATOM 839 C C . HIS A 1 109 ? -26.821 -15.937 35.912 1.00 85.88 109 HIS A C 1
ATOM 841 O O . HIS A 1 109 ? -27.848 -15.760 35.260 1.00 85.88 109 HIS A O 1
ATOM 847 N N . GLY A 1 110 ? -25.603 -15.793 35.377 1.00 86.38 110 GLY A N 1
ATOM 848 C CA . GLY A 1 110 ? -25.379 -15.259 34.032 1.00 86.38 110 GLY A CA 1
ATOM 849 C C . GLY A 1 110 ? -25.383 -13.727 33.962 1.00 86.38 110 GLY A C 1
ATOM 850 O O . GLY A 1 110 ? -25.402 -13.173 32.864 1.00 86.38 110 GLY A O 1
ATOM 851 N N . ASP A 1 111 ? -25.357 -13.035 35.105 1.00 91.50 111 ASP A N 1
ATOM 852 C CA . ASP A 1 111 ? -25.299 -11.575 35.152 1.00 91.50 111 ASP A CA 1
ATOM 853 C C . ASP A 1 111 ? -23.856 -11.074 35.214 1.00 91.50 111 ASP A C 1
ATOM 855 O O . ASP A 1 111 ? -22.963 -11.695 35.800 1.00 91.50 111 ASP A O 1
ATOM 859 N N . ILE A 1 112 ? -23.649 -9.894 34.646 1.00 92.25 112 ILE A N 1
ATOM 860 C CA . ILE A 1 112 ? -22.357 -9.233 34.529 1.00 92.25 112 ILE A CA 1
ATOM 861 C C . ILE A 1 112 ? -22.315 -8.033 35.471 1.00 92.25 112 ILE A C 1
ATOM 863 O O . ILE A 1 112 ? -23.226 -7.200 35.482 1.00 92.25 112 ILE A O 1
ATOM 867 N N . ASN A 1 113 ? -21.226 -7.912 36.233 1.00 93.19 113 ASN A N 1
ATOM 868 C CA . ASN A 1 113 ? -20.941 -6.713 37.017 1.00 93.19 113 ASN A CA 1
ATOM 869 C C . ASN A 1 113 ? -20.546 -5.568 36.077 1.00 93.19 113 ASN A C 1
ATOM 871 O O . ASN A 1 113 ? -19.401 -5.467 35.623 1.00 93.19 113 ASN A O 1
ATOM 875 N N . TYR A 1 114 ? -21.488 -4.670 35.790 1.00 90.56 114 TYR A N 1
ATOM 876 C CA . TYR A 1 114 ? -21.242 -3.627 34.799 1.00 90.56 114 TYR A CA 1
ATOM 877 C C . TYR A 1 114 ? -20.231 -2.569 35.286 1.00 90.56 114 TYR A C 1
ATOM 879 O O . TYR A 1 114 ? -19.636 -1.865 34.471 1.00 90.56 114 TYR A O 1
ATOM 887 N N . ASN A 1 115 ? -19.988 -2.457 36.600 1.00 90.50 115 ASN A N 1
ATOM 888 C CA . ASN A 1 115 ? -18.983 -1.531 37.140 1.00 90.50 115 ASN A CA 1
ATOM 889 C C . ASN A 1 115 ? -17.552 -1.961 36.779 1.00 90.50 115 ASN A C 1
ATOM 891 O O . ASN A 1 115 ? -16.680 -1.106 36.629 1.00 90.50 115 ASN A O 1
ATOM 895 N N . GLU A 1 116 ? -17.327 -3.266 36.612 1.00 90.06 116 GLU A N 1
ATOM 896 C CA . GLU A 1 116 ? -16.073 -3.836 36.101 1.00 90.06 116 GLU A CA 1
ATOM 897 C C . GLU A 1 116 ? -16.043 -3.827 34.569 1.00 90.06 116 GLU A C 1
ATOM 899 O O . GLU A 1 116 ? -14.999 -3.573 33.972 1.00 90.06 116 GLU A O 1
ATOM 904 N N . PHE A 1 117 ? -17.204 -4.004 33.929 1.00 91.06 117 PHE A N 1
ATOM 905 C CA . PHE A 1 117 ? -17.326 -3.992 32.471 1.00 91.06 117 PHE A CA 1
ATOM 906 C C . PHE A 1 117 ? -16.977 -2.648 31.835 1.00 91.06 117 PHE A C 1
ATOM 908 O O . PHE A 1 117 ? -16.240 -2.579 30.853 1.00 91.06 117 PHE A O 1
ATOM 915 N N . ILE A 1 118 ? -17.503 -1.557 32.388 1.00 91.12 118 ILE A N 1
ATOM 916 C CA . ILE A 1 118 ? -17.390 -0.222 31.798 1.00 91.12 118 ILE A CA 1
ATOM 917 C C . ILE A 1 118 ? -15.938 0.239 31.551 1.00 91.12 118 ILE A C 1
ATOM 919 O O . ILE A 1 118 ? -15.684 0.733 30.449 1.00 91.12 118 ILE A O 1
ATOM 923 N N . PRO A 1 119 ? -14.987 0.148 32.507 1.00 90.25 119 PRO A N 1
ATOM 924 C CA . PRO A 1 119 ? -13.608 0.565 32.250 1.00 90.25 119 PRO A CA 1
ATOM 925 C C . PRO A 1 119 ? -12.940 -0.264 31.143 1.00 90.25 119 PRO A C 1
ATOM 927 O O . PRO A 1 119 ? -12.331 0.328 30.254 1.00 90.25 119 PRO A O 1
ATOM 930 N N . ILE A 1 120 ? -13.126 -1.591 31.142 1.00 90.06 120 ILE A N 1
ATOM 931 C CA . ILE A 1 120 ? -12.590 -2.499 30.112 1.00 90.06 120 ILE A CA 1
ATOM 932 C C . ILE A 1 120 ? -13.172 -2.139 28.740 1.00 90.06 120 ILE A C 1
ATOM 934 O O . ILE A 1 120 ? -12.446 -1.976 27.761 1.00 90.06 120 ILE A O 1
ATOM 938 N N . CYS A 1 121 ? -14.488 -1.932 28.680 1.00 88.88 121 CYS A N 1
ATOM 939 C CA . CYS A 1 121 ? -15.182 -1.567 27.453 1.00 88.88 121 CYS A CA 1
ATOM 940 C C . CYS A 1 121 ? -14.702 -0.226 26.885 1.00 88.88 121 CYS A C 1
ATOM 942 O O . CYS A 1 121 ? -14.465 -0.109 25.682 1.00 88.88 121 CYS A O 1
ATOM 944 N N . ALA A 1 122 ? -14.523 0.785 27.740 1.00 88.38 122 ALA A N 1
ATOM 945 C CA . ALA A 1 122 ? -14.048 2.097 27.317 1.00 88.38 122 ALA A CA 1
ATOM 946 C C . ALA A 1 122 ? -12.613 2.050 26.761 1.00 88.38 122 ALA A C 1
ATOM 948 O O . ALA A 1 122 ? -12.334 2.701 25.752 1.00 88.38 122 ALA A O 1
ATOM 949 N N . GLU A 1 123 ? -11.726 1.272 27.386 1.00 88.06 123 GLU A N 1
ATOM 950 C CA . GLU A 1 123 ? -10.344 1.071 26.933 1.00 88.06 123 GLU A CA 1
ATOM 951 C C . GLU A 1 123 ? -10.273 0.304 25.604 1.00 88.06 123 GLU A C 1
ATOM 953 O O . GLU A 1 123 ? -9.586 0.721 24.663 1.00 88.06 123 GLU A O 1
ATOM 958 N N . LEU A 1 124 ? -11.024 -0.791 25.485 1.00 88.31 124 LEU A N 1
ATOM 959 C CA . LEU A 1 124 ? -10.993 -1.618 24.285 1.00 88.31 124 LEU A CA 1
ATOM 960 C C . LEU A 1 124 ? -11.626 -0.901 23.083 1.00 88.31 124 LEU A C 1
ATOM 962 O O . LEU A 1 124 ? -11.086 -0.948 21.979 1.00 88.31 124 LEU A O 1
ATOM 966 N N . LEU A 1 125 ? -12.705 -0.143 23.300 1.00 85.94 125 LEU A N 1
ATOM 967 C CA . LEU A 1 125 ? -13.315 0.685 22.259 1.00 85.94 125 LEU A CA 1
ATOM 968 C C . LEU A 1 125 ? -12.374 1.795 21.765 1.00 85.94 125 LEU A C 1
ATOM 970 O O . LEU A 1 125 ? -12.369 2.119 20.576 1.00 85.94 125 LEU A O 1
ATOM 974 N N . GLU A 1 126 ? -11.579 2.397 22.656 1.00 84.31 126 GLU A N 1
ATOM 975 C CA . GLU A 1 126 ? -10.541 3.354 22.255 1.00 84.31 126 GLU A CA 1
ATOM 976 C C . GLU A 1 126 ? -9.472 2.673 21.391 1.00 84.31 126 GLU A C 1
ATOM 978 O O . GLU A 1 126 ? -9.065 3.224 20.366 1.00 84.31 126 GLU A O 1
ATOM 983 N N . THR A 1 127 ? -9.090 1.445 21.744 1.00 85.62 127 THR A N 1
ATOM 984 C CA . THR A 1 127 ? -8.115 0.642 20.995 1.00 85.62 127 THR A CA 1
ATOM 985 C C . THR A 1 127 ? -8.622 0.275 19.599 1.00 85.62 127 THR A C 1
ATOM 987 O O . THR A 1 127 ? -7.905 0.490 18.620 1.00 85.62 127 THR A O 1
ATOM 990 N N . PHE A 1 128 ? -9.860 -0.216 19.476 1.00 84.69 128 PHE A N 1
ATOM 991 C CA . PHE A 1 128 ? -10.474 -0.529 18.181 1.00 84.69 128 PHE A CA 1
ATOM 992 C C . PHE A 1 128 ? -10.553 0.701 17.278 1.00 84.69 128 PHE A C 1
ATOM 994 O O . PHE A 1 128 ? -10.112 0.671 16.134 1.00 84.69 128 PHE A O 1
ATOM 1001 N N . ARG A 1 129 ? -10.972 1.847 17.820 1.00 82.38 129 ARG A N 1
ATOM 1002 C CA . ARG A 1 129 ? -11.018 3.101 17.056 1.00 82.38 129 ARG A CA 1
ATOM 1003 C C . ARG A 1 129 ? -9.644 3.598 16.637 1.00 82.38 129 ARG A C 1
ATOM 1005 O O . ARG A 1 129 ? -9.489 4.107 15.529 1.00 82.38 129 ARG A O 1
ATOM 1012 N N . ALA A 1 130 ? -8.649 3.486 17.513 1.00 79.62 130 ALA A N 1
ATOM 1013 C CA . ALA A 1 130 ? -7.276 3.833 17.170 1.00 79.62 130 ALA A CA 1
ATOM 1014 C C . ALA A 1 130 ? -6.754 2.937 16.038 1.00 79.62 130 ALA A C 1
ATOM 1016 O O . ALA A 1 130 ? -6.076 3.433 15.135 1.00 79.62 130 ALA A O 1
ATOM 1017 N N . TYR A 1 131 ? -7.106 1.649 16.057 1.00 81.19 131 TYR A N 1
ATOM 1018 C CA . TYR A 1 131 ? -6.790 0.709 14.989 1.00 81.19 131 TYR A CA 1
ATOM 1019 C C . TYR A 1 131 ? -7.492 1.070 13.675 1.00 81.19 131 TYR A C 1
ATOM 1021 O O . TYR A 1 131 ? -6.815 1.165 12.653 1.00 81.19 131 TYR A O 1
ATOM 1029 N N . ASP A 1 132 ? -8.796 1.348 13.696 1.00 81.62 132 ASP A N 1
ATOM 1030 C CA . ASP A 1 132 ? -9.564 1.740 12.508 1.00 81.62 132 ASP A CA 1
ATOM 1031 C C . ASP A 1 132 ? -9.014 3.016 11.879 1.00 81.62 132 ASP A C 1
ATOM 1033 O O . ASP A 1 132 ? -8.698 3.041 10.693 1.00 81.62 132 ASP A O 1
ATOM 1037 N N . VAL A 1 133 ? -8.787 4.058 12.684 1.00 79.19 133 VAL A N 1
ATOM 1038 C CA . VAL A 1 133 ? -8.204 5.317 12.203 1.00 79.19 133 VAL A CA 1
ATOM 1039 C C . VAL A 1 133 ? -6.802 5.090 11.642 1.00 79.19 133 VAL A C 1
ATOM 1041 O O . VAL A 1 133 ? -6.460 5.663 10.610 1.00 79.19 133 VAL A O 1
ATOM 1044 N N . ALA A 1 134 ? -5.974 4.264 12.289 1.00 76.94 134 ALA A N 1
ATOM 1045 C CA . ALA A 1 134 ? -4.646 3.935 11.777 1.00 76.94 134 ALA A CA 1
ATOM 1046 C C . ALA A 1 134 ? -4.716 3.122 10.473 1.00 76.94 134 ALA A C 1
ATOM 1048 O O . ALA A 1 134 ? -3.891 3.331 9.581 1.00 76.94 134 ALA A O 1
ATOM 1049 N N . SER A 1 135 ? -5.694 2.223 10.347 1.00 82.19 135 SER A N 1
ATOM 1050 C CA . SER A 1 135 ? -5.944 1.425 9.147 1.00 82.19 135 SER A CA 1
ATOM 1051 C C . SER A 1 135 ? -6.412 2.305 7.990 1.00 82.19 135 SER A C 1
ATOM 1053 O O . SER A 1 135 ? -5.783 2.294 6.930 1.00 82.19 135 SER A O 1
ATOM 1055 N N . ASP A 1 136 ? -7.421 3.145 8.212 1.00 83.12 136 ASP A N 1
ATOM 1056 C CA . ASP A 1 136 ? -7.945 4.098 7.233 1.00 83.12 136 ASP A CA 1
ATOM 1057 C C . ASP A 1 136 ? -6.863 5.086 6.795 1.00 83.12 136 ASP A C 1
ATOM 1059 O O . ASP A 1 136 ? -6.629 5.271 5.601 1.00 83.12 136 ASP A O 1
ATOM 1063 N N . ALA A 1 137 ? -6.114 5.643 7.751 1.00 82.75 137 ALA A N 1
ATOM 1064 C CA . ALA A 1 137 ? -4.992 6.532 7.471 1.00 82.75 137 ALA A CA 1
ATOM 1065 C C . ALA A 1 137 ? -3.901 5.842 6.641 1.00 82.75 137 ALA A C 1
ATOM 1067 O O . ALA A 1 137 ? -3.322 6.448 5.736 1.00 82.75 137 ALA A O 1
ATOM 1068 N N . ARG A 1 138 ? -3.605 4.568 6.929 1.00 80.62 138 ARG A N 1
ATOM 1069 C CA . ARG A 1 138 ? -2.648 3.774 6.150 1.00 80.62 138 ARG A CA 1
ATOM 1070 C C . ARG A 1 138 ? -3.156 3.550 4.728 1.00 80.62 138 ARG A C 1
ATOM 1072 O O . ARG A 1 138 ? -2.377 3.733 3.794 1.00 80.62 138 ARG A O 1
ATOM 1079 N N . ILE A 1 139 ? -4.427 3.182 4.564 1.00 85.50 139 ILE A N 1
ATOM 1080 C CA . ILE A 1 139 ? -5.063 2.949 3.259 1.00 85.50 139 ILE A CA 1
ATOM 1081 C C . ILE A 1 139 ? -5.067 4.237 2.431 1.00 85.50 139 ILE A C 1
ATOM 1083 O O . ILE A 1 139 ? -4.674 4.224 1.264 1.00 85.50 139 ILE A O 1
ATOM 1087 N N . GLU A 1 140 ? -5.452 5.363 3.027 1.00 86.81 140 GLU A N 1
ATOM 1088 C CA . GLU A 1 140 ? -5.473 6.662 2.356 1.00 86.81 140 GLU A CA 1
ATOM 1089 C C . GLU A 1 140 ? -4.064 7.109 1.954 1.00 86.81 140 GLU A C 1
ATOM 1091 O O . GLU A 1 140 ? -3.838 7.519 0.813 1.00 86.81 140 GLU A O 1
ATOM 1096 N N . LYS A 1 141 ? -3.089 6.957 2.857 1.00 85.12 141 LYS A N 1
ATOM 1097 C CA . LYS A 1 141 ? -1.677 7.231 2.574 1.00 85.12 141 LYS A CA 1
ATOM 1098 C C . LYS A 1 141 ? -1.156 6.378 1.414 1.00 85.12 141 LYS A C 1
ATOM 1100 O O . LYS A 1 141 ? -0.452 6.896 0.547 1.00 85.12 141 LYS A O 1
ATOM 1105 N N . GLU A 1 142 ? -1.489 5.089 1.389 1.00 87.06 142 GLU A N 1
ATOM 1106 C CA . GLU A 1 142 ? -1.097 4.165 0.322 1.00 87.06 142 GLU A CA 1
ATOM 1107 C C . GLU A 1 142 ? -1.730 4.545 -1.019 1.00 87.06 142 GLU A C 1
ATOM 1109 O O . GLU A 1 142 ? -1.030 4.624 -2.032 1.00 87.06 142 GLU A O 1
ATOM 1114 N N . LYS A 1 143 ? -3.022 4.886 -1.017 1.00 90.06 143 LYS A N 1
ATOM 1115 C CA . LYS A 1 143 ? -3.733 5.372 -2.202 1.00 90.06 143 LYS A CA 1
ATOM 1116 C C . LYS A 1 143 ? -3.112 6.660 -2.747 1.00 90.06 143 LYS A C 1
ATOM 1118 O O . LYS A 1 143 ? -2.770 6.716 -3.925 1.00 90.06 143 LYS A O 1
ATOM 1123 N N . LEU A 1 144 ? -2.884 7.657 -1.890 1.00 90.19 144 LEU A N 1
ATOM 1124 C CA . LEU A 1 144 ? -2.262 8.926 -2.275 1.00 90.19 144 LEU A CA 1
ATOM 1125 C C . LEU A 1 144 ? -0.852 8.723 -2.849 1.00 90.19 144 LEU A C 1
ATOM 1127 O O . LEU A 1 144 ? -0.487 9.357 -3.841 1.00 90.19 144 LEU A O 1
ATOM 1131 N N . ALA A 1 145 ? -0.052 7.845 -2.236 1.00 89.62 145 ALA A N 1
ATOM 1132 C CA . ALA A 1 145 ? 1.280 7.512 -2.732 1.00 89.62 145 ALA A CA 1
ATOM 1133 C C . ALA A 1 145 ? 1.219 6.837 -4.111 1.00 89.62 145 ALA A C 1
ATOM 1135 O O . ALA A 1 145 ? 2.009 7.178 -4.993 1.00 89.62 145 ALA A O 1
ATOM 1136 N N . ASN A 1 146 ? 0.275 5.913 -4.317 1.00 91.00 146 ASN A N 1
ATOM 1137 C CA . ASN A 1 146 ? 0.063 5.270 -5.609 1.00 91.00 146 ASN A CA 1
ATOM 1138 C C . ASN A 1 146 ? -0.354 6.288 -6.681 1.00 91.00 146 ASN A C 1
ATOM 1140 O O . ASN A 1 146 ? 0.260 6.309 -7.747 1.00 91.00 146 ASN A O 1
ATOM 1144 N N . ASP A 1 147 ? -1.323 7.157 -6.399 1.00 92.19 147 ASP A N 1
ATOM 1145 C CA . ASP A 1 147 ? -1.833 8.132 -7.371 1.00 92.19 147 ASP A CA 1
ATOM 1146 C C . ASP A 1 147 ? -0.731 9.120 -7.791 1.00 92.19 147 ASP A C 1
ATOM 1148 O O . ASP A 1 147 ? -0.429 9.255 -8.979 1.00 92.19 147 ASP A O 1
ATOM 1152 N N . ARG A 1 148 ? -0.000 9.686 -6.821 1.00 92.06 148 ARG A N 1
ATOM 1153 C CA . ARG A 1 148 ? 1.165 10.546 -7.098 1.00 92.06 148 ARG A CA 1
ATOM 1154 C C . ARG A 1 148 ? 2.276 9.820 -7.853 1.00 92.06 148 ARG A C 1
ATOM 1156 O O . ARG A 1 148 ? 2.936 10.419 -8.700 1.00 92.06 148 ARG A O 1
ATOM 1163 N N . SER A 1 149 ? 2.508 8.536 -7.567 1.00 92.56 149 SER A N 1
ATOM 1164 C CA . SER A 1 149 ? 3.516 7.761 -8.301 1.00 92.56 149 SER A CA 1
ATOM 1165 C C . SER A 1 149 ? 3.157 7.608 -9.780 1.00 92.56 149 SER A C 1
ATOM 1167 O O . SER A 1 149 ? 4.048 7.658 -10.624 1.00 92.56 149 SER A O 1
ATOM 1169 N N . ILE A 1 150 ? 1.866 7.474 -10.107 1.00 93.88 150 ILE A N 1
ATOM 1170 C CA . ILE A 1 150 ? 1.390 7.383 -11.492 1.00 93.88 150 ILE A CA 1
ATOM 1171 C C . ILE A 1 150 ? 1.633 8.710 -12.214 1.00 93.88 150 ILE A C 1
ATOM 1173 O O . ILE A 1 150 ? 2.205 8.703 -13.303 1.00 93.88 150 ILE A O 1
ATOM 1177 N N . GLU A 1 151 ? 1.261 9.833 -11.598 1.00 94.44 151 GLU A N 1
ATOM 1178 C CA . GLU A 1 151 ? 1.456 11.173 -12.170 1.00 94.44 151 GLU A CA 1
ATOM 1179 C C . GLU A 1 151 ? 2.937 11.465 -12.456 1.00 94.44 151 GLU A C 1
ATOM 1181 O O . GLU A 1 151 ? 3.305 11.881 -13.558 1.00 94.44 151 GLU A O 1
ATOM 1186 N N . LEU A 1 152 ? 3.816 11.179 -11.489 1.00 93.88 152 LEU A N 1
ATOM 1187 C CA . LEU A 1 152 ? 5.258 11.385 -11.638 1.00 93.88 152 LEU A CA 1
ATOM 1188 C C . LEU A 1 152 ? 5.850 10.513 -12.751 1.00 93.88 152 LEU A C 1
ATOM 1190 O O . LEU A 1 152 ? 6.614 11.010 -13.578 1.00 93.88 152 LEU A O 1
ATOM 1194 N N . VAL A 1 153 ? 5.467 9.238 -12.827 1.00 94.69 153 VAL A N 1
ATOM 1195 C CA . VAL A 1 153 ? 5.920 8.343 -13.903 1.00 94.69 153 VAL A CA 1
ATOM 1196 C C . VAL A 1 153 ? 5.437 8.817 -15.274 1.00 94.69 153 VAL A C 1
ATOM 1198 O O . VAL A 1 153 ? 6.207 8.777 -16.233 1.00 94.69 153 VAL A O 1
ATOM 1201 N N . GLN A 1 154 ? 4.197 9.302 -15.380 1.00 92.81 154 GLN A N 1
ATOM 1202 C CA . GLN A 1 154 ? 3.670 9.855 -16.631 1.00 92.81 154 GLN A CA 1
ATOM 1203 C C . GLN A 1 154 ? 4.478 11.072 -17.092 1.00 92.81 154 GLN A C 1
ATOM 1205 O O . GLN A 1 154 ? 4.820 11.163 -18.272 1.00 92.81 154 GLN A O 1
ATOM 1210 N N . SER A 1 155 ? 4.861 11.962 -16.170 1.00 94.44 155 SER A N 1
ATOM 1211 C CA . SER A 1 155 ? 5.731 13.102 -16.498 1.00 94.44 155 SER A CA 1
ATOM 1212 C C . SER A 1 155 ? 7.127 12.692 -16.998 1.00 94.44 155 SER A C 1
ATOM 1214 O O . SER A 1 155 ? 7.757 13.441 -17.740 1.00 94.44 155 SER A O 1
ATOM 1216 N N . GLN A 1 156 ? 7.582 11.479 -16.667 1.00 94.81 156 GLN A N 1
ATOM 1217 C CA . GLN A 1 156 ? 8.888 10.925 -17.053 1.00 94.81 156 GLN A CA 1
ATOM 1218 C C . GLN A 1 156 ? 8.821 10.015 -18.295 1.00 94.81 156 GLN A C 1
ATOM 1220 O O . GLN A 1 156 ? 9.777 9.298 -18.598 1.00 94.81 156 GLN A O 1
ATOM 1225 N N . ALA A 1 157 ? 7.716 10.022 -19.050 1.00 94.31 157 ALA A N 1
ATOM 1226 C CA . ALA A 1 157 ? 7.509 9.098 -20.171 1.00 94.31 157 ALA A CA 1
ATOM 1227 C C . ALA A 1 157 ? 8.651 9.118 -21.209 1.00 94.31 157 ALA A C 1
ATOM 1229 O O . ALA A 1 157 ? 9.090 8.064 -21.671 1.00 94.31 157 ALA A O 1
ATOM 1230 N N . ASN A 1 158 ? 9.175 10.301 -21.543 1.00 95.94 158 ASN A N 1
ATOM 1231 C CA . ASN A 1 158 ? 10.268 10.440 -22.511 1.00 95.94 158 ASN A CA 1
ATOM 1232 C C . ASN A 1 158 ? 11.575 9.811 -22.009 1.00 95.94 158 ASN A C 1
ATOM 1234 O O . ASN A 1 158 ? 12.270 9.141 -22.775 1.00 95.94 158 ASN A O 1
ATOM 1238 N N . GLU A 1 159 ? 11.888 9.983 -20.723 1.00 95.00 159 GLU A N 1
ATOM 1239 C CA . GLU A 1 159 ? 13.061 9.372 -20.095 1.00 95.00 159 GLU A CA 1
ATOM 1240 C C . GLU A 1 159 ? 12.932 7.849 -20.096 1.00 95.00 159 GLU A C 1
ATOM 1242 O O . GLU A 1 159 ? 13.870 7.149 -20.465 1.00 95.00 159 GLU A O 1
ATOM 1247 N N . ILE A 1 160 ? 11.747 7.322 -19.780 1.00 96.31 160 ILE A N 1
ATOM 1248 C CA . ILE A 1 160 ? 11.471 5.880 -19.806 1.00 96.31 160 ILE A CA 1
ATOM 1249 C C . ILE A 1 160 ? 11.669 5.297 -21.205 1.00 96.31 160 ILE A C 1
ATOM 1251 O O . ILE A 1 160 ? 12.290 4.242 -21.355 1.00 96.31 160 ILE A O 1
ATOM 1255 N N . ILE A 1 161 ? 11.196 5.991 -22.240 1.00 96.25 161 ILE A N 1
ATOM 1256 C CA . ILE A 1 161 ? 11.410 5.575 -23.629 1.00 96.25 161 ILE A CA 1
ATOM 1257 C C . ILE A 1 161 ? 12.906 5.578 -23.970 1.00 96.25 161 ILE A C 1
ATOM 1259 O O . ILE A 1 161 ? 13.379 4.645 -24.622 1.00 96.25 161 ILE A O 1
ATOM 1263 N N . ALA A 1 162 ? 13.662 6.588 -23.532 1.00 96.25 162 ALA A N 1
ATOM 1264 C CA . ALA A 1 162 ? 15.106 6.650 -23.750 1.00 96.25 162 ALA A CA 1
ATOM 1265 C C . ALA A 1 162 ? 15.846 5.504 -23.034 1.00 96.25 162 ALA A C 1
ATOM 1267 O O . ALA A 1 162 ? 16.663 4.829 -23.660 1.00 96.25 162 ALA A O 1
ATOM 1268 N N . MET A 1 163 ? 15.495 5.217 -21.775 1.00 95.81 163 MET A N 1
ATOM 1269 C CA . MET A 1 163 ? 16.034 4.085 -21.009 1.00 95.81 163 MET A CA 1
ATOM 1270 C C . MET A 1 163 ? 15.748 2.749 -21.707 1.00 95.81 163 MET A C 1
ATOM 1272 O O . MET A 1 163 ? 16.647 1.923 -21.870 1.00 95.81 163 MET A O 1
ATOM 1276 N N . ALA A 1 164 ? 14.515 2.546 -22.182 1.00 95.94 164 ALA A N 1
ATOM 1277 C CA . ALA A 1 164 ? 14.137 1.333 -22.902 1.00 95.94 164 ALA A CA 1
ATOM 1278 C C . ALA A 1 164 ? 14.935 1.164 -24.202 1.00 95.94 164 ALA A C 1
ATOM 1280 O O . ALA A 1 164 ? 15.424 0.072 -24.487 1.00 95.94 164 ALA A O 1
ATOM 1281 N N . LYS A 1 165 ? 15.110 2.240 -24.981 1.00 95.69 165 LYS A N 1
ATOM 1282 C CA . LYS A 1 165 ? 15.932 2.216 -26.202 1.00 95.69 165 LYS A CA 1
ATOM 1283 C C . LYS A 1 165 ? 17.381 1.852 -25.891 1.00 95.69 165 LYS A C 1
ATOM 1285 O O . LYS A 1 165 ? 17.895 0.916 -26.496 1.00 95.69 165 LYS A O 1
ATOM 1290 N N . TYR A 1 166 ? 17.982 2.525 -24.908 1.00 95.38 166 TYR A N 1
ATOM 1291 C CA . TYR A 1 166 ? 19.353 2.268 -24.465 1.00 95.38 166 TYR A CA 1
ATOM 1292 C C . TYR A 1 166 ? 19.552 0.795 -24.089 1.00 95.38 166 TYR A C 1
ATOM 1294 O O . TYR A 1 166 ? 20.431 0.127 -24.628 1.00 95.38 166 TYR A O 1
ATOM 1302 N N . ILE A 1 167 ? 18.694 0.259 -23.216 1.00 94.19 167 ILE A N 1
ATOM 1303 C CA . ILE A 1 167 ? 18.795 -1.130 -22.754 1.00 94.19 167 ILE A CA 1
ATOM 1304 C C . ILE A 1 167 ? 18.573 -2.110 -23.915 1.00 94.19 167 ILE A C 1
ATOM 1306 O O . ILE A 1 167 ? 19.313 -3.085 -24.037 1.00 94.19 167 ILE A O 1
ATOM 1310 N N . LYS A 1 168 ? 17.589 -1.864 -24.792 1.00 93.38 168 LYS A N 1
ATOM 1311 C CA . LYS A 1 168 ? 17.284 -2.759 -25.919 1.00 93.38 168 LYS A CA 1
ATOM 1312 C C . LYS A 1 168 ? 18.436 -2.841 -26.921 1.00 93.38 168 LYS A C 1
ATOM 1314 O O . LYS A 1 168 ? 18.780 -3.944 -27.340 1.00 93.38 168 LYS A O 1
ATOM 1319 N N . GLU A 1 169 ? 19.016 -1.701 -27.286 1.00 93.62 169 GLU A N 1
ATOM 1320 C CA . GLU A 1 169 ? 20.160 -1.617 -28.201 1.00 93.62 169 GLU A CA 1
ATOM 1321 C C . GLU A 1 169 ? 21.359 -2.394 -27.652 1.00 93.62 169 GLU A C 1
ATOM 1323 O O . GLU A 1 169 ? 21.942 -3.233 -28.335 1.00 93.62 169 GLU A O 1
ATOM 1328 N N . HIS A 1 170 ? 21.668 -2.193 -26.375 1.00 93.19 170 HIS A N 1
ATOM 1329 C CA . HIS A 1 170 ? 22.803 -2.846 -25.743 1.00 93.19 170 HIS A CA 1
ATOM 1330 C C . HIS A 1 170 ? 22.598 -4.353 -25.528 1.00 93.19 170 HIS A C 1
ATOM 1332 O O . HIS A 1 170 ? 23.541 -5.125 -25.696 1.00 93.19 170 HIS A O 1
ATOM 1338 N N . ILE A 1 171 ? 21.377 -4.796 -25.198 1.00 91.38 171 ILE A N 1
ATOM 1339 C CA . ILE A 1 171 ? 21.053 -6.230 -25.136 1.00 91.38 171 ILE A CA 1
ATOM 1340 C C . ILE A 1 171 ? 21.268 -6.876 -26.508 1.00 91.38 171 ILE A C 1
ATOM 1342 O O . ILE A 1 171 ? 21.885 -7.937 -26.577 1.00 91.38 171 ILE A O 1
ATOM 1346 N N . TYR A 1 172 ? 20.809 -6.233 -27.586 1.00 91.00 172 TYR A N 1
ATOM 1347 C CA . TYR A 1 172 ? 20.998 -6.739 -28.946 1.00 91.00 172 TYR A CA 1
ATOM 1348 C C . TYR A 1 172 ? 22.486 -6.896 -29.290 1.00 91.00 172 TYR A C 1
ATOM 1350 O O . TYR A 1 172 ? 22.906 -7.973 -29.707 1.00 91.00 172 TYR A O 1
ATOM 1358 N N . LEU A 1 173 ? 23.300 -5.866 -29.027 1.00 91.50 173 LEU A N 1
ATOM 1359 C CA . LEU A 1 173 ? 24.747 -5.914 -29.268 1.00 91.50 173 LEU A CA 1
ATOM 1360 C C . LEU A 1 173 ? 25.435 -7.029 -28.469 1.00 91.50 173 LEU A C 1
ATOM 1362 O O . LEU A 1 173 ? 26.279 -7.740 -29.008 1.00 91.50 173 LEU A O 1
ATOM 1366 N N . ILE A 1 174 ? 25.069 -7.228 -27.199 1.00 90.38 174 ILE A N 1
ATOM 1367 C CA . ILE A 1 174 ? 25.609 -8.325 -26.380 1.00 90.38 174 ILE A CA 1
ATOM 1368 C C . ILE A 1 174 ? 25.236 -9.690 -26.962 1.00 90.38 174 ILE A C 1
ATOM 1370 O O . ILE A 1 174 ? 26.072 -10.592 -27.001 1.00 90.38 174 ILE A O 1
ATOM 1374 N N . GLN A 1 175 ? 23.981 -9.860 -27.385 1.00 87.38 175 GLN A N 1
ATOM 1375 C CA . GLN A 1 175 ? 23.514 -11.123 -27.954 1.00 87.38 175 GLN A CA 1
ATOM 1376 C C . GLN A 1 175 ? 24.242 -11.462 -29.259 1.00 87.38 175 GLN A C 1
ATOM 1378 O O . GLN A 1 175 ? 24.566 -12.631 -29.466 1.00 87.38 175 GLN A O 1
ATOM 1383 N N . ASP A 1 176 ? 24.524 -10.458 -30.091 1.00 89.25 176 ASP A N 1
ATOM 1384 C CA . ASP A 1 176 ? 25.234 -10.610 -31.366 1.00 89.25 176 ASP A CA 1
ATOM 1385 C C . ASP A 1 176 ? 26.738 -10.886 -31.178 1.00 89.25 176 ASP A C 1
ATOM 1387 O O . ASP A 1 176 ? 27.316 -11.736 -31.850 1.00 89.25 176 ASP A O 1
ATOM 1391 N N . THR A 1 177 ? 27.374 -10.219 -30.211 1.00 90.06 177 THR A N 1
ATOM 1392 C CA . THR A 1 177 ? 28.841 -10.245 -30.052 1.00 90.06 177 THR A CA 1
ATOM 1393 C C . THR A 1 177 ? 29.367 -11.339 -29.124 1.00 90.06 177 THR A C 1
ATOM 1395 O O . THR A 1 177 ? 30.471 -11.845 -29.329 1.00 90.06 177 THR A O 1
ATOM 1398 N N . ILE A 1 178 ? 28.614 -11.712 -28.087 1.00 88.25 178 ILE A N 1
ATOM 1399 C CA . ILE A 1 178 ? 29.049 -12.679 -27.072 1.00 88.25 178 ILE A CA 1
ATOM 1400 C C . ILE A 1 178 ? 28.315 -13.989 -27.317 1.00 88.25 178 ILE A C 1
ATOM 1402 O O . ILE A 1 178 ? 27.095 -13.991 -27.397 1.00 88.25 178 ILE A O 1
ATOM 1406 N N . SER A 1 179 ? 29.022 -15.115 -27.401 1.00 84.69 179 SER A N 1
ATOM 1407 C CA . SER A 1 179 ? 28.412 -16.440 -27.593 1.00 84.69 179 SER A CA 1
ATOM 1408 C C . SER A 1 179 ? 28.056 -17.143 -26.277 1.00 84.69 179 SER A C 1
ATOM 1410 O O . SER A 1 179 ? 27.037 -17.829 -26.204 1.00 84.69 179 SER A O 1
ATOM 1412 N N . ASP A 1 180 ? 28.860 -16.955 -25.226 1.00 86.56 180 ASP A N 1
ATOM 1413 C CA . ASP A 1 180 ? 28.661 -17.593 -23.921 1.00 86.56 180 ASP A CA 1
ATOM 1414 C C . ASP A 1 180 ? 27.514 -16.961 -23.112 1.00 86.56 180 ASP A C 1
ATOM 1416 O O . ASP A 1 180 ? 27.457 -15.745 -22.914 1.00 86.56 180 ASP A O 1
ATOM 1420 N N . ASN A 1 181 ? 26.610 -17.796 -22.587 1.00 84.25 181 ASN A N 1
ATOM 1421 C CA . ASN A 1 181 ? 25.437 -17.329 -21.842 1.00 84.25 181 ASN A CA 1
ATOM 1422 C C . ASN A 1 181 ? 25.812 -16.673 -20.502 1.00 84.25 181 ASN A C 1
ATOM 1424 O O . ASN A 1 181 ? 25.208 -15.672 -20.120 1.00 84.25 181 ASN A O 1
ATOM 1428 N N . ALA A 1 182 ? 26.820 -17.192 -19.793 1.00 83.12 182 ALA A N 1
ATOM 1429 C CA . ALA A 1 182 ? 27.221 -16.624 -18.507 1.00 83.12 182 ALA A CA 1
ATOM 1430 C C . ALA A 1 182 ? 27.840 -15.228 -18.688 1.00 83.12 182 ALA A C 1
ATOM 1432 O O . ALA A 1 182 ? 27.486 -14.300 -17.957 1.00 83.12 182 ALA A O 1
ATOM 1433 N N . SER A 1 183 ? 28.689 -15.050 -19.703 1.00 86.50 183 SER A N 1
ATOM 1434 C CA . SER A 1 183 ? 29.216 -13.742 -20.095 1.00 86.50 183 SER A CA 1
ATOM 1435 C C . SER A 1 183 ? 28.111 -12.780 -20.540 1.00 86.50 183 SER A C 1
ATOM 1437 O O . SER A 1 183 ? 28.108 -11.640 -20.081 1.00 86.50 183 SER A O 1
ATOM 1439 N N . ARG A 1 184 ? 27.121 -13.226 -21.334 1.00 87.94 184 ARG A N 1
ATOM 1440 C CA . ARG A 1 184 ? 25.959 -12.394 -21.716 1.00 87.94 184 ARG A CA 1
ATOM 1441 C C . ARG A 1 184 ? 25.204 -11.862 -20.498 1.00 87.94 184 ARG A C 1
ATOM 1443 O O . ARG A 1 184 ? 24.891 -10.675 -20.438 1.00 87.94 184 ARG A O 1
ATOM 1450 N N . ILE A 1 185 ? 24.922 -12.726 -19.522 1.00 86.19 185 ILE A N 1
ATOM 1451 C CA . ILE A 1 185 ? 24.204 -12.356 -18.293 1.00 86.19 185 ILE A CA 1
ATOM 1452 C C . ILE A 1 185 ? 24.966 -11.278 -17.517 1.00 86.19 185 ILE A C 1
ATOM 1454 O O . ILE A 1 185 ? 24.362 -10.296 -17.080 1.00 86.19 185 ILE A O 1
ATOM 1458 N N . LEU A 1 186 ? 26.282 -11.448 -17.360 1.00 88.00 186 LEU A N 1
ATOM 1459 C CA . LEU A 1 186 ? 27.129 -10.481 -16.660 1.00 88.00 186 LEU A CA 1
ATOM 1460 C C . LEU A 1 186 ? 27.156 -9.134 -17.388 1.00 88.00 186 LEU A C 1
ATOM 1462 O O . LEU A 1 186 ? 26.909 -8.109 -16.757 1.00 88.00 186 LEU A O 1
ATOM 1466 N N . SER A 1 187 ? 27.349 -9.132 -18.708 1.00 89.44 187 SER A N 1
ATOM 1467 C CA . SER A 1 187 ? 27.347 -7.897 -19.498 1.00 89.44 187 SER A CA 1
ATOM 1468 C C . SER A 1 187 ? 25.996 -7.176 -19.439 1.00 89.44 187 SER A C 1
ATOM 1470 O O . SER A 1 187 ? 25.955 -5.960 -19.272 1.00 89.44 187 SER A O 1
ATOM 1472 N N . ILE A 1 188 ? 24.869 -7.899 -19.485 1.00 90.75 188 ILE A N 1
ATOM 1473 C CA . ILE A 1 188 ? 23.536 -7.285 -19.332 1.00 90.75 188 ILE A CA 1
ATOM 1474 C C . ILE A 1 188 ? 23.378 -6.681 -17.930 1.00 90.75 188 ILE A C 1
ATOM 1476 O O . ILE A 1 188 ? 22.852 -5.577 -17.782 1.00 90.75 188 ILE A O 1
ATOM 1480 N N . GLN A 1 189 ? 23.858 -7.367 -16.891 1.00 90.56 189 GLN A N 1
ATOM 1481 C CA . GLN A 1 189 ? 23.822 -6.850 -15.524 1.00 90.56 189 GLN A CA 1
ATOM 1482 C C . GLN A 1 189 ? 24.655 -5.569 -15.362 1.00 90.56 189 GLN A C 1
ATOM 1484 O O . GLN A 1 189 ? 24.223 -4.650 -14.662 1.00 90.56 189 GLN A O 1
ATOM 1489 N N . GLU A 1 190 ? 25.827 -5.494 -15.993 1.00 91.31 190 GLU A N 1
ATOM 1490 C CA . GLU A 1 190 ? 26.678 -4.299 -15.982 1.00 91.31 190 GLU A CA 1
ATOM 1491 C C . GLU A 1 190 ? 25.991 -3.110 -16.654 1.00 91.31 190 GLU A C 1
ATOM 1493 O O . GLU A 1 190 ? 26.016 -2.005 -16.114 1.00 91.31 190 GLU A O 1
ATOM 1498 N N . ILE A 1 191 ? 25.303 -3.339 -17.773 1.00 94.50 191 ILE A N 1
ATOM 1499 C CA . ILE A 1 191 ? 24.601 -2.282 -18.508 1.00 94.50 191 ILE A CA 1
ATOM 1500 C C . ILE A 1 191 ? 23.397 -1.759 -17.732 1.00 94.50 191 ILE A C 1
ATOM 1502 O O . ILE A 1 191 ? 23.212 -0.548 -17.643 1.00 94.50 191 ILE A O 1
ATOM 1506 N N . LEU A 1 192 ? 22.619 -2.639 -17.097 1.00 93.00 192 LEU A N 1
ATOM 1507 C CA . LEU A 1 192 ? 21.511 -2.213 -16.237 1.00 93.00 192 LEU A CA 1
ATOM 1508 C C . LEU A 1 192 ? 21.993 -1.427 -15.012 1.00 93.00 192 LEU A C 1
ATOM 1510 O O . LEU A 1 192 ? 21.275 -0.567 -14.517 1.00 93.00 192 LEU A O 1
ATOM 1514 N N . ARG A 1 193 ? 23.191 -1.723 -14.498 1.00 93.31 193 ARG A N 1
ATOM 1515 C CA . ARG A 1 193 ? 23.787 -1.011 -13.355 1.00 93.31 193 ARG A CA 1
ATOM 1516 C C . ARG A 1 193 ? 24.580 0.229 -13.758 1.00 93.31 193 ARG A C 1
ATOM 1518 O O . ARG A 1 193 ? 25.031 0.959 -12.875 1.00 93.31 193 ARG A O 1
ATOM 1525 N N . ASN A 1 194 ? 24.769 0.466 -15.053 1.00 93.12 194 ASN A N 1
ATOM 1526 C CA . ASN A 1 194 ? 25.480 1.632 -15.548 1.00 93.12 194 ASN A CA 1
ATOM 1527 C C . ASN A 1 194 ? 24.677 2.901 -15.205 1.00 93.12 194 ASN A C 1
ATOM 1529 O O . ASN A 1 194 ? 23.478 2.933 -15.487 1.00 93.12 194 ASN A O 1
ATOM 1533 N N . PRO A 1 195 ? 25.294 3.962 -14.652 1.00 90.50 195 PRO A N 1
ATOM 1534 C CA . PRO A 1 195 ? 24.605 5.229 -14.393 1.00 90.50 195 PRO A CA 1
ATOM 1535 C C . PRO A 1 195 ? 23.893 5.821 -15.620 1.00 90.50 195 PRO A C 1
ATOM 1537 O O . PRO A 1 195 ? 22.845 6.446 -15.478 1.00 90.50 195 PRO A O 1
ATOM 1540 N N . LEU A 1 196 ? 24.417 5.578 -16.827 1.00 90.06 196 LEU A N 1
ATOM 1541 C CA . LEU A 1 196 ? 23.816 6.023 -18.089 1.00 90.06 196 LEU A CA 1
ATOM 1542 C C . LEU A 1 196 ? 22.483 5.332 -18.409 1.00 90.06 196 LEU A C 1
ATOM 1544 O O . LEU A 1 196 ? 21.722 5.840 -19.226 1.00 90.06 196 LEU A O 1
ATOM 1548 N N . SER A 1 197 ? 22.172 4.208 -17.756 1.00 90.81 197 SER A N 1
ATOM 1549 C CA . SER A 1 197 ? 20.879 3.533 -17.907 1.00 90.81 197 SER A CA 1
ATOM 1550 C C . SER A 1 197 ? 19.712 4.305 -17.286 1.00 90.81 197 SER A C 1
ATOM 1552 O O . SER A 1 197 ? 18.567 3.950 -17.544 1.00 90.81 197 SER A O 1
ATOM 1554 N N . GLY A 1 198 ? 19.973 5.313 -16.438 1.00 90.25 198 GLY A N 1
ATOM 1555 C CA . GLY A 1 198 ? 18.935 6.043 -15.696 1.00 90.25 198 GLY A CA 1
ATOM 1556 C C . GLY A 1 198 ? 18.272 5.233 -14.569 1.00 90.25 198 GLY A C 1
ATOM 1557 O O . GLY A 1 198 ? 17.289 5.679 -13.963 1.00 90.25 198 GLY A O 1
ATOM 1558 N N . LEU A 1 199 ? 18.795 4.041 -14.267 1.00 93.50 199 LEU A N 1
ATOM 1559 C CA . LEU A 1 199 ? 18.287 3.149 -13.230 1.00 93.50 199 LEU A CA 1
ATOM 1560 C C . LEU A 1 199 ? 19.083 3.300 -11.932 1.00 93.50 199 LEU A C 1
ATOM 1562 O O . LEU A 1 199 ? 20.314 3.303 -11.917 1.00 93.50 199 LEU A O 1
ATOM 1566 N N . SER A 1 200 ? 18.378 3.340 -10.805 1.00 92.75 200 SER A N 1
ATOM 1567 C CA . SER A 1 200 ? 19.000 3.082 -9.508 1.00 92.75 200 SER A CA 1
ATOM 1568 C C . SER A 1 200 ? 19.400 1.609 -9.393 1.00 92.75 200 SER A C 1
ATOM 1570 O O . SER A 1 200 ? 18.876 0.731 -10.081 1.00 92.75 200 SER A O 1
ATOM 1572 N N . ARG A 1 201 ? 20.295 1.295 -8.452 1.00 90.19 201 ARG A N 1
ATOM 1573 C CA . ARG A 1 201 ? 20.764 -0.081 -8.227 1.00 90.19 201 ARG A CA 1
ATOM 1574 C C . ARG A 1 201 ? 19.623 -1.067 -7.939 1.00 90.19 201 ARG A C 1
ATOM 1576 O O . ARG A 1 201 ? 19.676 -2.210 -8.389 1.00 90.19 201 ARG A O 1
ATOM 1583 N N . SER A 1 202 ? 18.611 -0.642 -7.184 1.00 87.44 202 SER A N 1
ATOM 1584 C CA . SER A 1 202 ? 17.423 -1.450 -6.889 1.00 87.44 202 SER A CA 1
ATOM 1585 C C . SER A 1 202 ? 16.555 -1.673 -8.124 1.00 87.44 202 SER A C 1
ATOM 1587 O O . SER A 1 202 ? 16.112 -2.796 -8.347 1.00 87.44 202 SER A O 1
ATOM 1589 N N . GLU A 1 203 ? 16.363 -0.642 -8.950 1.00 93.25 203 GLU A N 1
ATOM 1590 C CA . GLU A 1 203 ? 15.589 -0.734 -10.195 1.00 93.25 203 GLU A CA 1
ATOM 1591 C C . GLU A 1 203 ? 16.296 -1.641 -11.209 1.00 93.25 203 GLU A C 1
ATOM 1593 O O . GLU A 1 203 ? 15.672 -2.533 -11.776 1.00 93.25 203 GLU A O 1
ATOM 1598 N N . ALA A 1 204 ? 17.616 -1.498 -11.354 1.00 92.25 204 ALA A N 1
ATOM 1599 C CA . ALA A 1 204 ? 18.451 -2.357 -12.188 1.00 92.25 204 ALA A CA 1
ATOM 1600 C C . ALA A 1 204 ? 18.343 -3.836 -11.795 1.00 92.25 204 ALA A C 1
ATOM 1602 O O . ALA A 1 204 ? 18.174 -4.701 -12.653 1.00 92.25 204 ALA A O 1
ATOM 1603 N N . ASN A 1 205 ? 18.404 -4.136 -10.493 1.00 88.94 205 ASN A N 1
ATOM 1604 C CA . ASN A 1 205 ? 18.246 -5.502 -9.997 1.00 88.94 205 ASN A CA 1
ATOM 1605 C C . ASN A 1 205 ? 16.830 -6.041 -10.258 1.00 88.94 205 ASN A C 1
ATOM 1607 O O . ASN A 1 205 ? 16.683 -7.186 -10.680 1.00 88.94 205 ASN A O 1
ATOM 1611 N N . TYR A 1 206 ? 15.794 -5.230 -10.029 1.00 87.56 206 TYR A N 1
ATOM 1612 C CA . TYR A 1 206 ? 14.411 -5.638 -10.276 1.00 87.56 206 TYR A CA 1
ATOM 1613 C C . TYR A 1 206 ? 14.165 -5.930 -11.762 1.00 87.56 206 TYR A C 1
ATOM 1615 O O . TYR A 1 206 ? 13.637 -6.988 -12.105 1.00 87.56 206 TYR A O 1
ATOM 1623 N N . ILE A 1 207 ? 14.624 -5.042 -12.648 1.00 90.75 207 ILE A N 1
ATOM 1624 C CA . ILE A 1 207 ? 14.534 -5.220 -14.101 1.00 90.75 207 ILE A CA 1
ATOM 1625 C C . ILE A 1 207 ? 15.309 -6.465 -14.527 1.00 90.75 207 ILE A C 1
ATOM 1627 O O . ILE A 1 207 ? 14.760 -7.292 -15.246 1.00 90.75 207 ILE A O 1
ATOM 1631 N N . PHE A 1 208 ? 16.532 -6.670 -14.028 1.00 90.00 208 PHE A N 1
ATOM 1632 C CA . PHE A 1 208 ? 17.309 -7.881 -14.300 1.00 90.00 208 PHE A CA 1
ATOM 1633 C C . PHE A 1 208 ? 16.502 -9.151 -13.979 1.00 90.00 208 PHE A C 1
ATOM 1635 O O . PHE A 1 208 ? 16.344 -10.018 -14.834 1.00 90.00 208 PHE A O 1
ATOM 1642 N N . HIS A 1 209 ? 15.880 -9.234 -12.802 1.00 85.25 209 HIS A N 1
ATOM 1643 C CA . HIS A 1 209 ? 15.030 -10.377 -12.449 1.00 85.25 209 HIS A CA 1
ATOM 1644 C C . HIS A 1 209 ? 13.767 -10.522 -13.314 1.00 85.25 209 HIS A C 1
ATOM 1646 O O . HIS A 1 209 ? 13.241 -11.624 -13.427 1.00 85.25 209 HIS A O 1
ATOM 1652 N N . LYS A 1 210 ? 13.262 -9.446 -13.929 1.00 85.88 210 LYS A N 1
ATOM 1653 C CA . LYS A 1 210 ? 12.127 -9.504 -14.869 1.00 85.88 210 LYS A CA 1
ATOM 1654 C C . LYS A 1 210 ? 12.537 -9.912 -16.286 1.00 85.88 210 LYS A C 1
ATOM 1656 O O . LYS A 1 210 ? 11.705 -10.453 -17.021 1.00 85.88 210 LYS A O 1
ATOM 1661 N N . LEU A 1 211 ? 13.786 -9.648 -16.671 1.00 85.88 211 LEU A N 1
ATOM 1662 C CA . LEU A 1 211 ? 14.341 -10.019 -17.974 1.00 85.88 211 LEU A CA 1
ATOM 1663 C C . LEU A 1 211 ? 14.832 -11.471 -18.005 1.00 85.88 211 LEU A C 1
ATOM 1665 O O . LEU A 1 211 ? 14.772 -12.100 -19.060 1.00 85.88 211 LEU A O 1
ATOM 1669 N N . PHE A 1 212 ? 15.282 -12.011 -16.871 1.00 82.69 212 PHE A N 1
ATOM 1670 C CA . PHE A 1 212 ? 15.793 -13.376 -16.770 1.00 82.69 212 PHE A CA 1
ATOM 1671 C C . PHE A 1 212 ? 14.830 -14.296 -16.019 1.00 82.69 212 PHE A C 1
ATOM 1673 O O . PHE A 1 212 ? 14.365 -13.974 -14.930 1.00 82.69 212 PHE A O 1
ATOM 1680 N N . ILE A 1 213 ? 14.575 -15.476 -16.578 1.00 69.94 213 ILE A N 1
ATOM 1681 C CA . ILE A 1 213 ? 13.785 -16.531 -15.938 1.00 69.94 213 ILE A CA 1
ATOM 1682 C C . ILE A 1 213 ? 14.741 -17.605 -15.422 1.00 69.94 213 ILE A C 1
ATOM 1684 O O . ILE A 1 213 ? 15.698 -17.978 -16.102 1.00 69.94 213 ILE A O 1
ATOM 1688 N N . ASN A 1 214 ? 14.467 -18.121 -14.223 1.00 66.38 214 ASN A N 1
ATOM 1689 C CA . ASN A 1 214 ? 15.041 -19.381 -13.769 1.00 66.38 214 ASN A CA 1
ATOM 1690 C C . ASN A 1 214 ? 14.060 -20.514 -14.144 1.00 66.38 214 ASN A C 1
ATOM 1692 O O . ASN A 1 214 ? 12.991 -20.585 -13.538 1.00 66.38 214 ASN A O 1
ATOM 1696 N N . PRO A 1 215 ? 14.386 -21.392 -15.109 1.00 56.78 215 PRO A N 1
ATOM 1697 C CA . PRO A 1 215 ? 13.506 -22.468 -15.563 1.00 56.78 215 PRO A CA 1
ATOM 1698 C C . PRO A 1 215 ? 13.186 -23.498 -14.467 1.00 56.78 215 PRO A C 1
ATOM 1700 O O . PRO A 1 215 ? 12.212 -24.230 -14.593 1.00 56.78 215 PRO A O 1
ATOM 1703 N N . ASN A 1 216 ? 13.958 -23.530 -13.374 1.00 54.94 216 ASN A N 1
ATOM 1704 C CA . ASN A 1 216 ? 13.757 -24.452 -12.254 1.00 54.94 216 ASN A CA 1
ATOM 1705 C C . ASN A 1 216 ? 12.921 -23.850 -11.108 1.00 54.94 216 ASN A C 1
ATOM 1707 O O . ASN A 1 216 ? 12.683 -24.531 -10.113 1.00 54.94 216 ASN A O 1
ATOM 1711 N N . HIS A 1 217 ? 12.483 -22.588 -11.213 1.00 52.22 217 HIS A N 1
ATOM 1712 C CA . HIS A 1 217 ? 11.642 -21.932 -10.209 1.00 52.22 217 HIS A CA 1
ATOM 1713 C C . HIS A 1 217 ? 10.265 -21.606 -10.802 1.00 52.22 217 HIS A C 1
ATOM 1715 O O . HIS A 1 217 ? 10.099 -20.637 -11.543 1.00 52.22 217 HIS A O 1
ATOM 1721 N N . ASN A 1 218 ? 9.265 -22.420 -10.448 1.00 39.84 218 ASN A N 1
ATOM 1722 C CA . ASN A 1 218 ? 7.858 -22.141 -10.735 1.00 39.84 218 ASN A CA 1
ATOM 1723 C C . ASN A 1 218 ? 7.452 -20.793 -10.108 1.00 39.84 218 ASN A C 1
ATOM 1725 O O . ASN A 1 218 ? 7.829 -20.469 -8.981 1.00 39.84 218 ASN A O 1
ATOM 1729 N N . SER A 1 219 ? 6.695 -20.004 -10.865 1.00 40.09 219 SER A N 1
ATOM 1730 C CA . SER A 1 219 ? 6.563 -18.544 -10.780 1.00 40.09 219 SER A CA 1
ATOM 1731 C C . SER A 1 219 ? 5.810 -17.955 -9.571 1.00 40.09 219 SER A C 1
ATOM 1733 O O . SER A 1 219 ? 5.220 -16.890 -9.712 1.00 40.09 219 SER A O 1
ATOM 1735 N N . ASN A 1 220 ? 5.825 -18.576 -8.387 1.00 34.03 220 ASN A N 1
ATOM 1736 C CA . ASN A 1 220 ? 4.960 -18.169 -7.267 1.00 34.03 220 ASN A CA 1
ATOM 1737 C C . ASN A 1 220 ? 5.649 -18.080 -5.891 1.00 34.03 220 ASN A C 1
ATOM 1739 O O . ASN A 1 220 ? 5.114 -18.528 -4.882 1.00 34.03 220 ASN A O 1
ATOM 1743 N N . SER A 1 221 ? 6.821 -17.449 -5.810 1.00 34.12 221 SER A N 1
ATOM 1744 C CA . SER A 1 221 ? 7.376 -17.041 -4.512 1.00 34.12 221 SER A CA 1
ATOM 1745 C C . SER A 1 221 ? 7.817 -15.583 -4.550 1.00 34.12 221 SER A C 1
ATOM 1747 O O . SER A 1 221 ? 8.794 -15.244 -5.219 1.00 34.12 221 SER A O 1
ATOM 1749 N N . HIS A 1 222 ? 7.109 -14.726 -3.811 1.00 32.66 222 HIS A N 1
ATOM 1750 C CA . HIS A 1 222 ? 7.604 -13.414 -3.408 1.00 32.66 222 HIS A CA 1
ATOM 1751 C C . HIS A 1 222 ? 8.969 -13.599 -2.733 1.00 32.66 222 HIS A C 1
ATOM 1753 O O . HIS A 1 222 ? 9.060 -14.150 -1.637 1.00 32.66 222 HIS A O 1
ATOM 1759 N N . ILE A 1 223 ? 10.043 -13.192 -3.410 1.00 35.31 223 ILE A N 1
ATOM 1760 C CA . ILE A 1 223 ? 11.391 -13.277 -2.849 1.00 35.31 223 ILE A CA 1
ATOM 1761 C C . ILE A 1 223 ? 11.533 -12.146 -1.835 1.00 35.31 223 ILE A C 1
ATOM 1763 O O . ILE A 1 223 ? 11.661 -10.974 -2.187 1.00 35.31 223 ILE A O 1
ATOM 1767 N N . ASN A 1 224 ? 11.483 -12.529 -0.564 1.00 29.59 224 ASN A N 1
ATOM 1768 C CA . ASN A 1 224 ? 11.724 -11.667 0.577 1.00 29.59 224 ASN A CA 1
ATOM 1769 C C . ASN A 1 224 ? 13.232 -11.364 0.641 1.00 29.59 224 ASN A C 1
ATOM 1771 O O . ASN A 1 224 ? 14.035 -12.240 0.964 1.00 29.59 224 ASN A O 1
ATOM 1775 N N . ILE A 1 225 ? 13.641 -10.149 0.263 1.00 37.25 225 ILE A N 1
ATOM 1776 C CA . ILE A 1 225 ? 15.053 -9.749 0.298 1.00 37.25 225 ILE A CA 1
ATOM 1777 C C . ILE A 1 225 ? 15.360 -9.217 1.694 1.00 37.25 225 ILE A C 1
ATOM 1779 O O . ILE A 1 225 ? 15.086 -8.059 2.009 1.00 37.25 225 ILE A O 1
ATOM 1783 N N . ASN A 1 226 ? 15.961 -10.072 2.520 1.00 28.19 226 ASN A N 1
ATOM 1784 C CA . ASN A 1 226 ? 16.589 -9.654 3.763 1.00 28.19 226 ASN A CA 1
ATOM 1785 C C . ASN A 1 226 ? 17.861 -8.858 3.419 1.00 28.19 226 ASN A C 1
ATOM 1787 O O . ASN A 1 226 ? 18.843 -9.410 2.916 1.00 28.19 226 ASN A O 1
ATOM 1791 N N . ILE A 1 227 ? 17.820 -7.541 3.620 1.00 33.88 227 ILE A N 1
ATOM 1792 C CA . ILE A 1 227 ? 18.962 -6.647 3.420 1.00 33.88 227 ILE A CA 1
ATOM 1793 C C . ILE A 1 227 ? 19.766 -6.656 4.720 1.00 33.88 227 ILE A C 1
ATOM 1795 O O . ILE A 1 227 ? 19.473 -5.901 5.642 1.00 33.88 227 ILE A O 1
ATOM 1799 N N . SER A 1 228 ? 20.796 -7.498 4.808 1.00 30.33 228 SER A N 1
ATOM 1800 C CA . SER A 1 228 ? 21.797 -7.358 5.868 1.00 30.33 228 SER A CA 1
ATOM 1801 C C . SER A 1 228 ? 22.636 -6.106 5.605 1.00 30.33 228 SER A C 1
ATOM 1803 O O . SER A 1 228 ? 23.570 -6.108 4.803 1.00 30.33 228 SER A O 1
ATOM 1805 N N . SER A 1 229 ? 22.285 -5.017 6.284 1.00 31.45 229 SER A N 1
ATOM 1806 C CA . SER A 1 229 ? 23.120 -3.833 6.456 1.00 31.45 229 SER A CA 1
ATOM 1807 C C . SER A 1 229 ? 24.307 -4.181 7.357 1.00 31.45 229 SER A C 1
ATOM 1809 O O . SER A 1 229 ? 24.174 -4.249 8.577 1.00 31.45 229 SER A O 1
ATOM 1811 N N . GLY A 1 230 ? 25.475 -4.422 6.761 1.00 29.00 230 GLY A N 1
ATOM 1812 C CA . GLY A 1 230 ? 26.731 -4.530 7.497 1.00 29.00 230 GLY A CA 1
ATOM 1813 C C . GLY A 1 230 ? 27.155 -3.164 8.031 1.00 29.00 230 GLY A C 1
ATOM 1814 O O . GLY A 1 230 ? 27.792 -2.389 7.322 1.00 29.00 230 GLY A O 1
ATOM 1815 N N . THR A 1 231 ? 26.801 -2.862 9.277 1.00 29.70 231 THR A N 1
ATOM 1816 C CA . THR A 1 231 ? 27.405 -1.777 10.055 1.00 29.70 231 THR A CA 1
ATOM 1817 C C . THR A 1 231 ? 28.771 -2.248 10.551 1.00 29.70 231 THR A C 1
ATOM 1819 O O . THR A 1 231 ? 28.852 -3.039 11.489 1.00 29.70 231 THR A O 1
ATOM 1822 N N . ALA A 1 232 ? 29.850 -1.799 9.912 1.00 30.38 232 ALA A N 1
ATOM 1823 C CA . ALA A 1 232 ? 31.203 -1.998 10.423 1.00 30.38 232 ALA A CA 1
ATOM 1824 C C . ALA A 1 232 ? 31.565 -0.846 11.374 1.00 30.38 232 ALA A C 1
ATOM 1826 O O . ALA A 1 232 ? 31.659 0.306 10.951 1.00 30.38 232 ALA A O 1
ATOM 1827 N N . SER A 1 233 ? 31.766 -1.159 12.654 1.00 27.86 233 SER A N 1
ATOM 1828 C CA . SER A 1 233 ? 32.432 -0.275 13.620 1.00 27.86 233 SER A CA 1
ATOM 1829 C C . SER A 1 233 ? 33.957 -0.478 13.560 1.00 27.86 233 SER A C 1
ATOM 1831 O O . SER A 1 233 ? 34.399 -1.587 13.252 1.00 27.86 233 SER A O 1
ATOM 1833 N N . PRO A 1 234 ? 34.777 0.552 13.845 1.00 33.59 234 PRO A N 1
ATOM 1834 C CA . PRO A 1 234 ? 36.222 0.493 13.657 1.00 33.59 234 PRO A CA 1
ATOM 1835 C C . PRO A 1 234 ? 36.954 0.065 14.938 1.00 33.59 234 PRO A C 1
ATOM 1837 O O . PRO A 1 234 ? 36.619 0.516 16.032 1.00 33.59 234 PRO A O 1
ATOM 1840 N N . THR A 1 235 ? 38.027 -0.713 14.797 1.00 29.03 235 THR A N 1
ATOM 1841 C CA . THR A 1 235 ? 39.085 -0.832 15.814 1.00 29.03 235 THR A CA 1
ATOM 1842 C C . THR A 1 235 ? 40.471 -0.644 15.172 1.00 29.03 235 THR A C 1
ATOM 1844 O O . THR A 1 235 ? 40.673 -1.090 14.040 1.00 29.03 235 THR A O 1
ATOM 1847 N N . PRO A 1 236 ? 41.420 0.055 15.837 1.00 36.53 236 PRO A N 1
ATOM 1848 C CA . PRO A 1 236 ? 42.704 0.447 15.249 1.00 36.53 236 PRO A CA 1
ATOM 1849 C C . PRO A 1 236 ? 43.912 -0.385 15.732 1.00 36.53 236 PRO A C 1
ATOM 1851 O O . PRO A 1 236 ? 43.862 -1.024 16.781 1.00 36.53 236 PRO A O 1
ATOM 1854 N N . ASN A 1 237 ? 45.030 -0.202 15.007 1.00 31.22 237 ASN A N 1
ATOM 1855 C CA . ASN A 1 237 ? 46.434 -0.619 15.242 1.00 31.22 237 ASN A CA 1
ATOM 1856 C C . ASN A 1 237 ? 46.832 -1.981 14.622 1.00 31.22 237 ASN A C 1
ATOM 1858 O O . ASN A 1 237 ? 46.079 -2.935 14.699 1.00 31.22 237 ASN A O 1
ATOM 1862 N N . ALA A 1 238 ? 47.994 -2.169 13.978 1.00 29.88 238 ALA A N 1
ATOM 1863 C CA . ALA A 1 238 ? 49.277 -1.466 14.061 1.00 29.88 238 ALA A CA 1
ATOM 1864 C C . ALA A 1 238 ? 50.093 -1.524 12.740 1.00 29.88 238 ALA A C 1
ATOM 1866 O O . ALA A 1 238 ? 49.820 -2.308 11.838 1.00 29.88 238 ALA A O 1
ATOM 1867 N N . ARG A 1 239 ? 51.108 -0.650 12.677 1.00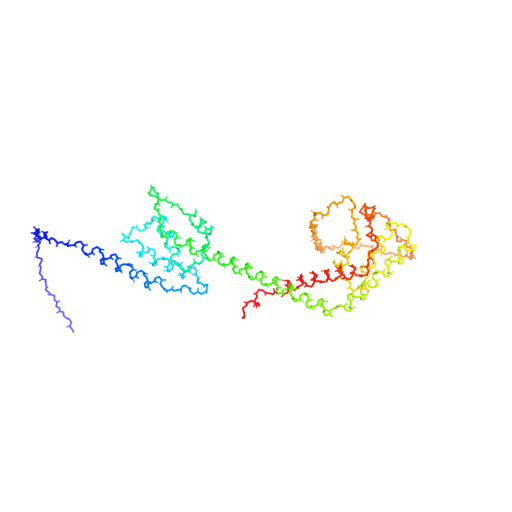 27.88 239 ARG A N 1
ATOM 1868 C CA . ARG A 1 239 ? 52.111 -0.413 11.617 1.00 27.88 239 ARG A CA 1
ATOM 1869 C C . ARG A 1 239 ? 53.028 -1.623 11.345 1.00 27.88 239 ARG A C 1
ATOM 1871 O O . ARG A 1 239 ? 53.350 -2.306 12.306 1.00 27.88 239 ARG A O 1
ATOM 1878 N N . THR A 1 240 ? 53.580 -1.726 10.121 1.00 28.73 240 THR A N 1
ATOM 1879 C CA . THR A 1 240 ? 55.028 -1.541 9.800 1.00 28.73 240 THR A CA 1
ATOM 1880 C C . THR A 1 240 ? 55.358 -1.646 8.287 1.00 28.73 240 THR A C 1
ATOM 1882 O O . THR A 1 240 ? 54.891 -2.536 7.590 1.00 28.73 240 THR A O 1
ATOM 1885 N N . SER A 1 241 ? 56.211 -0.706 7.835 1.00 28.56 241 SER A N 1
ATOM 1886 C CA . SER A 1 241 ? 57.250 -0.741 6.769 1.00 28.56 241 SER A CA 1
ATOM 1887 C C . SER A 1 241 ? 56.956 -1.108 5.292 1.00 28.56 241 SER A C 1
ATOM 1889 O O . SER A 1 241 ? 56.738 -2.262 4.944 1.00 28.56 241 SER A O 1
ATOM 1891 N N . SER A 1 242 ? 57.147 -0.107 4.416 1.00 30.77 242 SER A N 1
ATOM 1892 C CA . SER A 1 242 ? 57.432 -0.154 2.955 1.00 30.77 242 SER A CA 1
ATOM 1893 C C . SER A 1 242 ? 58.912 -0.564 2.662 1.00 30.77 242 SER A C 1
ATOM 1895 O O . SER A 1 242 ? 59.634 -0.714 3.651 1.00 30.77 242 SER A O 1
ATOM 1897 N N . PRO A 1 243 ? 59.460 -0.622 1.405 1.00 43.16 243 PRO A N 1
ATOM 1898 C CA . PRO A 1 243 ? 58.908 -0.195 0.097 1.00 43.16 243 PRO A CA 1
ATOM 1899 C C . PRO A 1 243 ? 59.287 -1.039 -1.172 1.00 43.16 243 PRO A C 1
ATOM 1901 O O . PRO A 1 243 ? 60.085 -1.966 -1.127 1.00 43.16 243 PRO A O 1
ATOM 1904 N N . VAL A 1 244 ? 58.774 -0.576 -2.331 1.00 28.02 244 VAL A N 1
ATOM 1905 C CA . VAL A 1 244 ? 59.333 -0.630 -3.714 1.00 28.02 244 VAL A CA 1
ATOM 1906 C C . VAL A 1 244 ? 58.771 -1.649 -4.744 1.00 28.02 244 VAL A C 1
ATOM 1908 O O . VAL A 1 244 ? 58.926 -2.856 -4.632 1.00 28.02 244 VAL A O 1
ATOM 1911 N N . ASN A 1 245 ? 58.270 -1.043 -5.837 1.00 26.52 245 ASN A N 1
ATOM 1912 C CA . ASN A 1 245 ? 58.137 -1.460 -7.247 1.00 26.52 245 ASN A CA 1
ATOM 1913 C C . ASN A 1 245 ? 57.043 -2.428 -7.735 1.00 26.52 245 ASN A C 1
ATOM 1915 O O . ASN A 1 245 ? 56.973 -3.593 -7.369 1.00 26.52 245 ASN A O 1
ATOM 1919 N N . GLY A 1 246 ? 56.326 -1.944 -8.763 1.00 26.23 246 GLY A N 1
ATOM 1920 C CA . GLY A 1 246 ? 55.821 -2.768 -9.863 1.00 26.23 246 GLY A CA 1
ATOM 1921 C C . GLY A 1 246 ? 54.304 -2.783 -10.027 1.00 26.23 246 GLY A C 1
ATOM 1922 O O . GLY A 1 246 ? 53.643 -3.740 -9.637 1.00 26.23 246 GLY A O 1
ATOM 1923 N N . PHE A 1 247 ? 53.744 -1.757 -10.674 1.00 32.31 247 PHE A N 1
ATOM 1924 C CA . PHE A 1 247 ? 52.378 -1.783 -11.204 1.00 32.31 247 PHE A CA 1
ATOM 1925 C C . PHE A 1 247 ? 52.236 -2.870 -12.286 1.00 32.31 247 PHE A C 1
ATOM 1927 O O . PHE A 1 247 ? 52.487 -2.622 -13.462 1.00 32.31 247 PHE A O 1
ATOM 1934 N N . ARG A 1 248 ? 51.823 -4.080 -11.889 1.00 38.59 248 ARG A N 1
ATOM 1935 C CA . ARG A 1 248 ? 51.081 -5.041 -12.727 1.00 38.59 248 ARG A CA 1
ATOM 1936 C C . ARG A 1 248 ? 50.576 -6.209 -11.872 1.00 38.59 248 ARG A C 1
ATOM 1938 O O . ARG A 1 248 ? 51.336 -7.113 -11.551 1.00 38.59 248 ARG A O 1
ATOM 1945 N N . LYS A 1 249 ? 49.285 -6.208 -11.538 1.00 30.08 249 LYS A N 1
ATOM 1946 C CA . LYS A 1 249 ? 48.511 -7.407 -11.160 1.00 30.08 249 LYS A CA 1
ATOM 1947 C C . LYS A 1 249 ? 47.114 -7.234 -11.756 1.00 30.08 249 LYS A C 1
ATOM 1949 O O . LYS A 1 249 ? 46.361 -6.379 -11.313 1.00 30.08 249 LYS A O 1
ATOM 1954 N N . THR A 1 250 ? 46.876 -7.738 -12.967 1.00 31.39 250 THR A N 1
ATOM 1955 C CA . THR A 1 250 ? 46.124 -8.992 -13.184 1.00 31.39 250 THR A CA 1
ATOM 1956 C C . THR A 1 250 ? 44.950 -9.103 -12.216 1.00 31.39 250 THR A C 1
ATOM 1958 O O . THR A 1 250 ? 45.086 -9.608 -11.104 1.00 31.39 250 THR A O 1
ATOM 1961 N N . PHE A 1 251 ? 43.807 -8.572 -12.649 1.00 29.84 251 PHE A N 1
ATOM 1962 C CA . PHE A 1 251 ? 42.521 -8.749 -11.988 1.00 29.84 251 PHE A CA 1
ATOM 1963 C C . PHE A 1 251 ? 42.112 -10.215 -12.177 1.00 29.84 251 PHE A C 1
ATOM 1965 O O . PHE A 1 251 ? 41.586 -10.599 -13.223 1.00 29.84 251 PHE A O 1
ATOM 1972 N N . ASP A 1 252 ? 42.443 -11.052 -11.197 1.00 28.47 252 ASP A N 1
ATOM 1973 C CA . ASP A 1 252 ? 42.019 -12.448 -11.166 1.00 28.47 252 ASP A CA 1
ATOM 1974 C C . ASP A 1 252 ? 40.512 -12.486 -10.874 1.00 28.47 252 ASP A C 1
ATOM 1976 O O . ASP A 1 252 ? 40.045 -12.359 -9.744 1.00 28.47 252 ASP A O 1
ATOM 1980 N N . SER A 1 253 ? 39.734 -12.577 -11.949 1.00 37.75 253 SER A N 1
ATOM 1981 C CA . SER A 1 253 ? 38.268 -12.564 -11.985 1.00 37.75 253 SER A CA 1
ATOM 1982 C C . SER A 1 253 ? 37.689 -13.982 -11.962 1.00 37.75 253 SER A C 1
ATOM 1984 O O . SER A 1 253 ? 36.767 -14.317 -12.703 1.00 37.75 253 SER A O 1
ATOM 1986 N N . ARG A 1 254 ? 38.232 -14.866 -11.124 1.00 40.03 254 ARG A N 1
ATOM 1987 C CA . ARG A 1 254 ? 37.792 -16.265 -11.057 1.00 40.03 254 ARG A CA 1
ATOM 1988 C C . ARG A 1 254 ? 37.669 -16.705 -9.608 1.00 40.03 254 ARG A C 1
ATOM 1990 O O . ARG A 1 254 ? 38.682 -17.021 -9.008 1.00 40.03 254 ARG A O 1
ATOM 1997 N N . GLN A 1 255 ? 36.434 -16.722 -9.083 1.00 33.88 255 GLN A N 1
ATOM 1998 C CA . GLN A 1 255 ? 35.893 -17.769 -8.178 1.00 33.88 255 GLN A CA 1
ATOM 1999 C C . GLN A 1 255 ? 34.595 -17.402 -7.420 1.00 33.88 255 GLN A C 1
ATOM 2001 O O . GLN A 1 255 ? 34.117 -18.212 -6.636 1.00 33.88 255 GLN A O 1
ATOM 2006 N N . SER A 1 256 ? 33.943 -16.263 -7.695 1.00 36.97 256 SER A N 1
ATOM 2007 C CA . SER A 1 256 ? 32.617 -15.946 -7.111 1.00 36.97 256 SER A CA 1
ATOM 2008 C C . SER A 1 256 ? 31.521 -15.670 -8.157 1.00 36.97 256 SER A C 1
ATOM 2010 O O . SER A 1 256 ? 30.578 -14.919 -7.932 1.00 36.97 256 SER A O 1
ATOM 2012 N N . SER A 1 257 ? 31.630 -16.276 -9.344 1.00 39.06 257 SER A N 1
ATOM 2013 C CA . SER A 1 257 ? 30.516 -16.379 -10.302 1.00 39.06 257 SER A CA 1
ATOM 2014 C C . SER A 1 257 ? 29.691 -17.603 -9.900 1.00 39.06 257 SER A C 1
ATOM 2016 O O . SER A 1 257 ? 29.896 -18.714 -10.389 1.00 39.06 257 SER A O 1
ATOM 2018 N N . SER A 1 258 ? 28.878 -17.429 -8.857 1.00 43.12 258 SER A N 1
ATOM 2019 C CA . SER A 1 258 ? 28.152 -18.523 -8.216 1.00 43.12 258 SER A CA 1
ATOM 2020 C C . SER A 1 258 ? 27.149 -19.162 -9.183 1.00 43.12 258 SER A C 1
ATOM 2022 O O . SER A 1 258 ? 26.673 -18.540 -10.131 1.00 43.12 258 SER A O 1
ATOM 2024 N N . HIS A 1 259 ? 26.828 -20.425 -8.911 1.00 39.12 259 HIS A N 1
ATOM 2025 C CA . HIS A 1 259 ? 25.910 -21.346 -9.597 1.00 39.12 259 HIS A CA 1
ATOM 2026 C C . HIS A 1 259 ? 24.633 -20.739 -10.230 1.00 39.12 259 HIS A C 1
ATOM 2028 O O . HIS A 1 259 ? 24.039 -21.335 -11.126 1.00 39.12 259 HIS A O 1
ATOM 2034 N N . PHE A 1 260 ? 24.217 -19.559 -9.773 1.00 45.75 260 PHE A N 1
ATOM 2035 C CA . PHE A 1 260 ? 23.042 -18.808 -10.195 1.00 45.75 260 PHE A CA 1
ATOM 2036 C C . PHE A 1 260 ? 23.081 -18.366 -11.670 1.00 45.75 260 PHE A C 1
ATOM 2038 O O . PHE A 1 260 ? 22.076 -18.479 -12.368 1.00 45.75 260 PHE A O 1
ATOM 2045 N N . SER A 1 261 ? 24.239 -17.930 -12.186 1.00 51.41 261 SER A N 1
ATOM 2046 C CA . SER A 1 261 ? 24.370 -17.449 -13.577 1.00 51.41 261 SER A CA 1
ATOM 2047 C C . SER A 1 261 ? 24.213 -18.561 -14.618 1.00 51.41 261 SER A C 1
ATOM 2049 O O . SER A 1 261 ? 23.857 -18.286 -15.756 1.00 51.41 261 SER A O 1
ATOM 2051 N N . LYS A 1 262 ? 24.458 -19.826 -14.246 1.00 50.97 262 LYS A N 1
ATOM 2052 C CA . LYS A 1 262 ? 24.363 -20.971 -15.170 1.00 50.97 262 LYS A CA 1
ATOM 2053 C C . LYS A 1 262 ? 22.924 -21.398 -15.463 1.00 50.97 262 LYS A C 1
ATOM 2055 O O . LYS A 1 262 ? 22.704 -22.137 -16.414 1.00 50.97 262 LYS A O 1
ATOM 2060 N N . VAL A 1 263 ? 21.968 -20.966 -14.640 1.00 60.59 263 VAL A N 1
ATOM 2061 C CA . VAL A 1 263 ? 20.576 -21.434 -14.697 1.00 60.59 263 VAL A CA 1
ATOM 2062 C C . VAL A 1 263 ? 19.647 -20.380 -15.312 1.00 60.59 263 VAL A C 1
ATOM 2064 O O . VAL A 1 263 ? 18.552 -20.711 -15.743 1.00 60.59 263 VAL A O 1
ATOM 2067 N N . LEU A 1 264 ? 20.066 -19.115 -15.401 1.00 69.19 264 LEU A N 1
ATOM 2068 C CA . LEU A 1 264 ? 19.225 -18.049 -15.942 1.00 69.19 264 LEU A CA 1
ATOM 2069 C C . LEU A 1 264 ? 19.199 -18.059 -17.475 1.00 69.19 264 LEU A C 1
ATOM 2071 O O . LEU A 1 264 ? 20.236 -18.122 -18.137 1.00 69.19 264 LEU A O 1
ATOM 2075 N N . LEU A 1 265 ? 17.998 -17.924 -18.030 1.00 72.19 265 LEU A N 1
ATOM 2076 C CA . LEU A 1 265 ? 17.776 -17.699 -19.453 1.00 72.19 265 LEU A CA 1
ATOM 2077 C C . LEU A 1 265 ? 17.159 -16.317 -19.643 1.00 72.19 265 LEU A C 1
ATOM 2079 O O . LEU A 1 265 ? 16.195 -15.957 -18.959 1.00 72.19 265 LEU A O 1
ATOM 2083 N N . LEU A 1 266 ? 17.734 -15.533 -20.555 1.00 75.62 266 LEU A N 1
ATOM 2084 C CA . LEU A 1 266 ? 17.120 -14.281 -20.983 1.00 75.62 266 LEU A CA 1
ATOM 2085 C C . LEU A 1 266 ? 15.787 -14.614 -21.659 1.00 75.62 266 LEU A C 1
ATOM 2087 O O . LEU A 1 266 ? 15.715 -15.553 -22.451 1.00 75.62 266 LEU A O 1
ATOM 2091 N N . ARG A 1 267 ? 14.732 -13.852 -21.364 1.00 72.50 267 ARG A N 1
ATOM 2092 C CA . ARG A 1 267 ? 13.474 -13.973 -22.104 1.00 72.50 267 ARG A CA 1
ATOM 2093 C C . ARG A 1 267 ? 13.739 -13.677 -23.578 1.00 72.50 267 ARG A C 1
ATOM 2095 O O . ARG A 1 267 ? 14.238 -12.604 -23.916 1.00 72.50 267 ARG A O 1
ATOM 2102 N N . ASN A 1 268 ? 13.414 -14.632 -24.443 1.00 66.62 268 ASN A N 1
ATOM 2103 C CA . ASN A 1 268 ? 13.532 -14.437 -25.882 1.00 66.62 268 ASN A CA 1
ATOM 2104 C C . ASN A 1 268 ? 12.623 -13.279 -26.324 1.00 66.62 268 ASN A C 1
ATOM 2106 O O . ASN A 1 268 ? 11.544 -13.084 -25.765 1.00 66.62 268 ASN A O 1
ATOM 2110 N N . ASP A 1 269 ? 13.093 -12.509 -27.305 1.00 73.12 269 ASP A N 1
ATOM 2111 C CA . ASP A 1 269 ? 12.313 -11.506 -28.038 1.00 73.12 269 ASP A CA 1
ATOM 2112 C C . ASP A 1 269 ? 11.650 -10.392 -27.211 1.00 73.12 269 ASP A C 1
ATOM 2114 O O . ASP A 1 269 ? 10.625 -9.854 -27.620 1.00 73.12 269 ASP A O 1
ATOM 2118 N N . ILE A 1 270 ? 12.263 -9.967 -26.094 1.00 83.75 270 ILE A N 1
ATOM 2119 C CA . ILE A 1 270 ? 11.778 -8.809 -25.315 1.00 83.75 270 ILE A CA 1
ATOM 2120 C C . ILE A 1 270 ? 11.614 -7.594 -26.233 1.00 83.75 270 ILE A C 1
ATOM 2122 O O . ILE A 1 270 ? 12.595 -7.027 -26.729 1.00 83.75 270 ILE A O 1
ATOM 2126 N N . THR A 1 271 ? 10.378 -7.175 -26.461 1.00 91.25 271 THR A N 1
ATOM 2127 C CA . THR A 1 271 ? 10.061 -6.037 -27.323 1.00 91.25 271 THR A CA 1
ATOM 2128 C C . THR A 1 271 ? 10.354 -4.718 -26.613 1.00 91.25 271 THR A C 1
ATOM 2130 O O . THR A 1 271 ? 10.388 -4.632 -25.384 1.00 91.25 271 THR A O 1
ATOM 2133 N N . ILE A 1 272 ? 10.523 -3.637 -27.382 1.00 92.88 272 ILE A N 1
ATOM 2134 C CA . ILE A 1 272 ? 10.689 -2.302 -26.791 1.00 92.88 272 ILE A CA 1
ATOM 2135 C C . ILE A 1 272 ? 9.465 -1.889 -25.959 1.00 92.88 272 ILE A C 1
ATOM 2137 O O . ILE A 1 272 ? 9.615 -1.252 -24.923 1.00 92.88 272 ILE A O 1
ATOM 2141 N N . LYS A 1 273 ? 8.261 -2.300 -26.377 1.00 92.94 273 LYS A N 1
ATOM 2142 C CA . LYS A 1 273 ? 7.010 -2.022 -25.663 1.00 92.94 273 LYS A CA 1
ATOM 2143 C C . LYS A 1 273 ? 6.981 -2.718 -24.304 1.00 92.94 273 LYS A C 1
ATOM 2145 O O . LYS A 1 273 ? 6.659 -2.078 -23.310 1.00 92.94 273 LYS A O 1
ATOM 2150 N N . GLU A 1 274 ? 7.356 -3.994 -24.252 1.00 92.00 274 GLU A N 1
ATOM 2151 C CA . GLU A 1 274 ? 7.456 -4.730 -22.986 1.00 92.00 274 GLU A CA 1
ATOM 2152 C C . GLU A 1 274 ? 8.506 -4.123 -22.060 1.00 92.00 274 GLU A C 1
ATOM 2154 O O . GLU A 1 274 ? 8.275 -4.009 -20.859 1.00 92.00 274 GLU A O 1
ATOM 2159 N N . LEU A 1 275 ? 9.642 -3.692 -22.608 1.00 93.25 275 LEU A N 1
ATOM 2160 C CA . LEU A 1 275 ? 10.692 -3.060 -21.822 1.00 93.25 275 LEU A CA 1
ATOM 2161 C C . LEU A 1 275 ? 10.248 -1.708 -21.247 1.00 93.25 275 LEU A C 1
ATOM 2163 O O . LEU A 1 275 ? 10.521 -1.434 -20.081 1.00 93.25 275 LEU A O 1
ATOM 2167 N N . ILE A 1 276 ? 9.509 -0.906 -22.023 1.00 95.50 276 ILE A N 1
ATOM 2168 C CA . ILE A 1 276 ? 8.858 0.316 -21.528 1.00 95.50 276 ILE A CA 1
ATOM 2169 C C . ILE A 1 276 ? 7.937 -0.031 -20.357 1.00 95.50 276 ILE A C 1
ATOM 2171 O O . ILE A 1 276 ? 8.091 0.557 -19.294 1.00 95.50 276 ILE A O 1
ATOM 2175 N N . THR A 1 277 ? 7.051 -1.022 -20.503 1.00 94.19 277 THR A N 1
ATOM 2176 C CA . THR A 1 277 ? 6.148 -1.448 -19.419 1.00 94.19 277 THR A CA 1
ATOM 2177 C C . THR A 1 277 ? 6.913 -1.870 -18.164 1.00 94.19 277 THR A C 1
ATOM 2179 O O . THR A 1 277 ? 6.610 -1.391 -17.075 1.00 94.19 277 THR A O 1
ATOM 2182 N N . ILE A 1 278 ? 7.952 -2.700 -18.306 1.00 93.69 278 ILE A N 1
ATOM 2183 C CA . ILE A 1 278 ? 8.773 -3.151 -17.175 1.00 93.69 278 ILE A CA 1
ATOM 2184 C C . ILE A 1 278 ? 9.420 -1.956 -16.460 1.00 93.69 278 ILE A C 1
ATOM 2186 O O . ILE A 1 278 ? 9.386 -1.888 -15.230 1.00 93.69 278 ILE A O 1
ATOM 2190 N N . ILE A 1 279 ? 10.001 -1.008 -17.201 1.00 95.31 279 ILE A N 1
ATOM 2191 C CA . ILE A 1 279 ? 10.657 0.170 -16.617 1.00 95.31 279 ILE A CA 1
ATOM 2192 C C . ILE A 1 279 ? 9.625 1.090 -15.953 1.00 95.31 279 ILE A C 1
ATOM 2194 O O . ILE A 1 279 ? 9.860 1.533 -14.830 1.00 95.31 279 ILE A O 1
ATOM 2198 N N . THR A 1 280 ? 8.476 1.328 -16.592 1.00 95.62 280 THR A N 1
ATOM 2199 C CA . THR A 1 280 ? 7.351 2.098 -16.038 1.00 95.62 280 THR A CA 1
ATOM 2200 C C . THR A 1 280 ? 6.896 1.525 -14.699 1.00 95.62 280 THR A C 1
ATOM 2202 O O . THR A 1 280 ? 6.846 2.258 -13.711 1.00 95.62 280 THR A O 1
ATOM 2205 N N . ASP A 1 281 ? 6.633 0.218 -14.629 1.00 93.38 281 ASP A N 1
ATOM 2206 C CA . ASP A 1 281 ? 6.196 -0.444 -13.396 1.00 93.38 281 ASP A CA 1
ATOM 2207 C C . ASP A 1 281 ? 7.266 -0.361 -12.303 1.00 93.38 281 ASP A C 1
ATOM 2209 O O . ASP A 1 281 ? 6.969 -0.090 -11.138 1.00 93.38 281 ASP A O 1
ATOM 2213 N N . THR A 1 282 ? 8.532 -0.543 -12.686 1.00 94.38 282 THR A N 1
ATOM 2214 C CA . THR A 1 282 ? 9.671 -0.463 -11.765 1.00 94.38 282 THR A CA 1
ATOM 2215 C C . THR A 1 282 ? 9.813 0.945 -11.179 1.00 94.38 282 THR A C 1
ATOM 2217 O O . THR A 1 282 ? 9.958 1.100 -9.964 1.00 94.38 282 THR A O 1
ATOM 2220 N N . LYS A 1 283 ? 9.729 1.984 -12.021 1.00 94.19 283 LYS A N 1
ATOM 2221 C CA . LYS A 1 283 ? 9.791 3.390 -11.595 1.00 94.19 283 LYS A CA 1
ATOM 2222 C C . LYS A 1 283 ? 8.602 3.747 -10.713 1.00 94.19 283 LYS A C 1
ATOM 2224 O O . LYS A 1 283 ? 8.801 4.351 -9.662 1.00 94.19 283 LYS A O 1
ATOM 2229 N N . LYS A 1 284 ? 7.395 3.297 -11.069 1.00 94.44 284 LYS A N 1
ATOM 2230 C CA . LYS A 1 284 ? 6.192 3.486 -10.249 1.00 94.44 284 LYS A CA 1
ATOM 2231 C C . LYS A 1 284 ? 6.387 2.919 -8.845 1.00 94.44 284 LYS A C 1
ATOM 2233 O O . LYS A 1 284 ? 6.159 3.626 -7.870 1.00 94.44 284 LYS A O 1
ATOM 2238 N N . GLN A 1 285 ? 6.859 1.677 -8.730 1.00 90.38 285 GLN A N 1
ATOM 2239 C CA . GLN A 1 285 ? 7.106 1.036 -7.433 1.00 90.38 285 GLN A CA 1
ATOM 2240 C C . GLN A 1 285 ? 8.184 1.759 -6.615 1.00 90.38 285 GLN A C 1
ATOM 2242 O O . GLN A 1 285 ? 8.012 1.969 -5.414 1.00 90.38 285 GLN A O 1
ATOM 2247 N N . SER A 1 286 ? 9.280 2.160 -7.265 1.00 91.94 286 SER A N 1
ATOM 2248 C CA . SER A 1 286 ? 10.384 2.911 -6.656 1.00 91.94 286 SER A CA 1
ATOM 2249 C C . SER A 1 286 ? 9.905 4.255 -6.092 1.00 91.94 286 SER A C 1
ATOM 2251 O O . SER A 1 286 ? 10.112 4.555 -4.914 1.00 91.94 286 SER A O 1
ATOM 2253 N N . ILE A 1 287 ? 9.166 5.021 -6.898 1.00 92.94 287 ILE A N 1
ATOM 2254 C CA . ILE A 1 287 ? 8.603 6.322 -6.521 1.00 92.94 287 ILE A CA 1
ATOM 2255 C C . ILE A 1 287 ? 7.562 6.157 -5.412 1.00 92.94 287 ILE A C 1
ATOM 2257 O O . ILE A 1 287 ? 7.631 6.862 -4.409 1.00 92.94 287 ILE A O 1
ATOM 2261 N N . MET A 1 288 ? 6.637 5.203 -5.547 1.00 91.38 288 MET A N 1
ATOM 2262 C CA . MET A 1 288 ? 5.613 4.930 -4.535 1.00 91.38 288 MET A CA 1
ATOM 2263 C C . MET A 1 288 ? 6.243 4.580 -3.184 1.00 91.38 288 MET A C 1
ATOM 2265 O O . MET A 1 288 ? 5.813 5.094 -2.155 1.00 91.38 288 MET A O 1
ATOM 2269 N N . LYS A 1 289 ? 7.295 3.751 -3.175 1.00 88.88 289 LYS A N 1
ATOM 2270 C CA . LYS A 1 289 ? 8.025 3.397 -1.952 1.00 88.88 289 LYS A CA 1
ATOM 2271 C C . LYS A 1 289 ? 8.665 4.620 -1.291 1.00 88.88 289 LYS A C 1
ATOM 2273 O O . LYS A 1 289 ? 8.585 4.750 -0.073 1.00 88.88 289 LYS A O 1
ATOM 2278 N N . ASN A 1 290 ? 9.276 5.510 -2.071 1.00 90.12 290 ASN A N 1
ATOM 2279 C CA . ASN A 1 290 ? 9.857 6.743 -1.535 1.00 90.12 290 ASN A CA 1
ATOM 2280 C C . ASN A 1 290 ? 8.765 7.661 -0.966 1.00 90.12 290 ASN A C 1
ATOM 2282 O O . ASN A 1 290 ? 8.864 8.087 0.180 1.00 90.12 290 ASN A O 1
ATOM 2286 N N . LEU A 1 291 ? 7.659 7.846 -1.695 1.00 90.25 291 LEU A N 1
ATOM 2287 C CA . LEU A 1 291 ? 6.505 8.618 -1.226 1.00 90.25 291 LEU A CA 1
ATOM 2288 C C . LEU A 1 291 ? 5.908 8.052 0.069 1.00 90.25 291 LEU A C 1
ATOM 2290 O O . LEU A 1 291 ? 5.557 8.813 0.964 1.00 90.25 291 LEU A O 1
ATOM 2294 N N . LEU A 1 292 ? 5.816 6.727 0.207 1.00 87.94 292 LEU A N 1
ATOM 2295 C CA . LEU A 1 292 ? 5.345 6.084 1.437 1.00 87.94 292 LEU A CA 1
ATOM 2296 C C . LEU A 1 292 ? 6.257 6.362 2.640 1.00 87.94 292 LEU A C 1
ATOM 2298 O O . LEU A 1 292 ? 5.754 6.480 3.760 1.00 87.94 292 LEU A O 1
ATOM 2302 N N . ASN A 1 293 ? 7.566 6.485 2.427 1.00 85.38 293 ASN A N 1
ATOM 2303 C CA . ASN A 1 293 ? 8.509 6.843 3.487 1.00 85.38 293 ASN A CA 1
ATOM 2304 C C . ASN A 1 293 ? 8.424 8.336 3.843 1.00 85.38 293 ASN A C 1
ATOM 2306 O O . ASN A 1 293 ? 8.493 8.683 5.020 1.00 85.38 293 ASN A O 1
ATOM 2310 N N . ASP A 1 294 ? 8.220 9.197 2.844 1.00 81.00 294 ASP A N 1
ATOM 2311 C CA . ASP A 1 294 ? 8.225 10.656 3.006 1.00 81.00 294 ASP A CA 1
ATOM 2312 C C . ASP A 1 294 ? 6.891 11.218 3.528 1.00 81.00 294 ASP A C 1
ATOM 2314 O O . ASP A 1 294 ? 6.859 12.243 4.214 1.00 81.00 294 ASP A O 1
ATOM 2318 N N . LEU A 1 295 ? 5.767 10.555 3.234 1.00 73.88 295 LEU A N 1
ATOM 2319 C CA . LEU A 1 295 ? 4.446 10.928 3.742 1.00 73.88 295 LEU A CA 1
ATOM 2320 C C . LEU A 1 295 ? 4.388 10.696 5.262 1.00 73.88 295 LEU A C 1
ATOM 2322 O O . LEU A 1 295 ? 4.096 9.595 5.737 1.00 73.88 295 LEU A O 1
ATOM 2326 N N . GLN A 1 296 ? 4.660 11.739 6.046 1.00 60.19 296 GLN A N 1
ATOM 2327 C CA . GLN A 1 296 ? 4.473 11.712 7.496 1.00 60.19 296 GLN A CA 1
ATOM 2328 C C . GLN A 1 296 ? 2.983 11.590 7.874 1.00 60.19 296 GLN A C 1
ATOM 2330 O O . GLN A 1 296 ? 2.124 12.118 7.163 1.00 60.19 296 GLN A O 1
ATOM 2335 N N . PRO A 1 297 ? 2.656 10.969 9.027 1.00 54.91 297 PRO A N 1
ATOM 2336 C CA . PRO A 1 297 ? 1.272 10.784 9.487 1.00 54.91 297 PRO A CA 1
ATOM 2337 C C . PRO A 1 297 ? 0.486 12.094 9.698 1.00 54.91 297 PRO A C 1
ATOM 2339 O O . PRO A 1 297 ? -0.738 12.075 9.766 1.00 54.91 297 PRO A O 1
ATOM 2342 N N . ASN A 1 298 ? 1.158 13.249 9.757 1.00 46.66 298 ASN A N 1
ATOM 2343 C CA . ASN A 1 298 ? 0.531 14.540 10.057 1.00 46.66 298 ASN A CA 1
ATOM 2344 C C . ASN A 1 298 ? -0.147 15.241 8.865 1.00 46.66 298 ASN A C 1
ATOM 2346 O O . ASN A 1 298 ? -0.709 16.317 9.051 1.00 46.66 298 ASN A O 1
ATOM 2350 N N . ILE A 1 299 ? -0.122 14.670 7.655 1.00 46.25 299 ILE A N 1
ATOM 2351 C CA . ILE A 1 299 ? -0.755 15.290 6.472 1.00 46.25 299 ILE A CA 1
ATOM 2352 C C . ILE A 1 299 ? -2.261 14.969 6.380 1.00 46.25 299 ILE A C 1
ATOM 2354 O O . ILE A 1 299 ? -2.992 15.678 5.701 1.00 46.25 299 ILE A O 1
ATOM 2358 N N . LEU A 1 300 ? -2.756 13.986 7.138 1.00 44.12 300 LEU A N 1
ATOM 2359 C CA . LEU A 1 300 ? -4.170 13.570 7.134 1.00 44.12 300 LEU A CA 1
ATOM 2360 C C . LEU A 1 300 ? -5.078 14.414 8.053 1.00 44.12 300 LEU A C 1
ATOM 2362 O O . LEU A 1 300 ? -6.243 14.094 8.259 1.00 44.12 300 LEU A O 1
ATOM 2366 N N . LYS A 1 301 ? -4.552 15.504 8.624 1.00 42.09 301 LYS A N 1
ATOM 2367 C CA . LYS A 1 301 ? -5.337 16.516 9.346 1.00 42.09 301 LYS A CA 1
ATOM 2368 C C . LYS A 1 301 ? -5.462 17.772 8.486 1.00 42.09 301 LYS A C 1
ATOM 2370 O O . LYS A 1 301 ? -4.785 18.764 8.759 1.00 42.09 301 LYS A O 1
ATOM 2375 N N . LYS A 1 302 ? -6.294 17.742 7.450 1.00 33.44 302 LYS A N 1
ATOM 2376 C CA . LYS A 1 302 ? -6.808 18.958 6.810 1.00 33.44 302 LYS A CA 1
ATOM 2377 C C . LYS A 1 302 ? -8.180 18.723 6.210 1.00 33.44 302 LYS A C 1
ATOM 2379 O O . LYS A 1 302 ? -8.343 17.681 5.549 1.00 33.44 302 LYS A O 1
#

Sequence (302 aa):
LSPSRHTIKSPTNIEHDTRAFGNLDSNNHNILSTTLANNTINISNKKLGKNPTSSTVQSHLNLVFRLADVTSSGYLPESIIIDTLKSLDINISSYELDILMSEIQTNEHGDINYNEFIPICAELLETFRAYDVASDARIEKEKLANDRSIELVQSQANEIIAMAKYIKEHIYLIQDTISDNASRILSIQEILRNPLSGLSRSEANYIFHKLFINPNHNSNSHININISSGTASPTPNARTSSPVNGFRKTFDSRQSSSHFSKVLLLRNDITIKELITIITDTKKQSIMKNLLNDLQPNILKK

pLDDT: mean 70.34, std 24.4, range [26.23, 96.31]

Foldseek 3Di:
DDDDDDDDDDDDDDDDDDDDPDDDDPPVVVVVVVVLVVVLVVLLPPAQPDDDALVRQLVSLVVNVCSLPPVNPLKDAPVSVVVSVVSRPLPADPVLSVVLVVVFDADPVRIGRVVVSSSSVSVSSSVVVVVVVVVVLLVVLLVVLLVVLLVVLVVCLVVLLVLLVQLVVQLVVLVVPPDDQLSSLVSSLCSLPDVVSVDDNQLSVQVSPVQKDQPPDDDDDDPDDDDPDDDDDDDDDDDDDDDDDDPDDDPPPDDPSDPVSVRIDGPPPCDSVNSSVSSSVSSSVVSSVVSSVVDDSPPPPD

Radius of gyration: 39.09 Å; chains: 1; bounding box: 116×64×112 Å

Organism: NCBI:txid96789

Secondary structure (DSSP, 8-state):
-------------------------TTHHHHHHHHHHHHHHHHHTSPPPSS--HHHHHHHHHHHHHHH-TT--SEEEHHHHHHHHHHS-----HHHHHHHHHTS---TTSEEEHHHHHHHHHHHHHHHHHHHHHHHHHHHHHHHHHHHHHHHHHHTHHHHHHHHHHHHHHHHHHHHH---HHHHHHHHHHHHHSGGGT--HHHHHHHHHHHEE-TTS-S-----------------------------------S---GGGGT-EEPTT--HHHHHHHHHHHHHHHHHHHHHHH--GGGG--